Protein AF-A0A2K3MYM7-F1 (afdb_monomer)

Sequence (211 aa):
MVYRWWKELGLAKELDFARDEPIKWYMWPMACLPDPEFSEERVEITKPLSLIYIIDDLFDFYGNIDELTLFTDAVKRWDLEAIEQLPKCMKVCYKALYDTTNEFALRTYIKHGWNPLTSLIKSWVRLLDAFLQEAKWFGSGHVPKSEEYLKNAIVSTGVHVILMHAFFVMGEGITNKTVSLMDDVPTIVSICATILRLCDDLEGHKVPKYP

Organism: Trifolium pratense (NCBI:txid57577)

Structure (mmCIF, N/CA/C/O backbone):
data_AF-A0A2K3MYM7-F1
#
_entry.id   AF-A0A2K3MYM7-F1
#
loop_
_atom_site.group_PDB
_atom_site.id
_atom_site.type_symbol
_atom_site.label_atom_id
_atom_site.label_alt_id
_atom_site.label_comp_id
_atom_site.label_asym_id
_atom_site.label_entity_id
_atom_site.label_seq_id
_atom_site.pdbx_PDB_ins_code
_atom_site.Cartn_x
_atom_site.Cartn_y
_atom_site.Cartn_z
_atom_site.occupancy
_atom_site.B_iso_or_equiv
_atom_site.auth_seq_id
_atom_site.auth_comp_id
_atom_site.auth_asym_id
_atom_site.auth_atom_id
_atom_site.pdbx_PDB_model_num
ATOM 1 N N . MET A 1 1 ? -8.111 -6.101 -18.106 1.00 82.94 1 MET A N 1
ATOM 2 C CA . MET A 1 1 ? -7.131 -6.830 -17.269 1.00 82.94 1 MET A CA 1
ATOM 3 C C . MET A 1 1 ? -7.410 -6.600 -15.788 1.00 82.94 1 MET A C 1
ATOM 5 O O . MET A 1 1 ? -7.752 -7.571 -15.132 1.00 82.94 1 MET A O 1
ATOM 9 N N . VAL A 1 2 ? -7.429 -5.349 -15.301 1.00 88.62 2 VAL A N 1
ATOM 10 C CA . VAL A 1 2 ? -7.766 -5.005 -13.896 1.00 88.62 2 VAL A CA 1
ATOM 11 C C . VAL A 1 2 ? -9.079 -5.624 -13.410 1.00 88.62 2 VAL A C 1
ATOM 13 O O . VAL A 1 2 ? -9.080 -6.333 -12.417 1.00 88.62 2 VAL A O 1
ATOM 16 N N . TYR A 1 3 ? -10.188 -5.428 -14.130 1.00 89.94 3 TYR A N 1
ATOM 17 C CA . TYR A 1 3 ? -11.488 -5.965 -13.699 1.00 89.94 3 TYR A CA 1
ATOM 18 C C . TYR A 1 3 ? -11.503 -7.498 -13.569 1.00 89.94 3 TYR A C 1
ATOM 20 O O . TYR A 1 3 ? -12.136 -8.036 -12.668 1.00 89.94 3 TYR A O 1
ATOM 28 N N . ARG A 1 4 ? -10.789 -8.207 -14.456 1.00 92.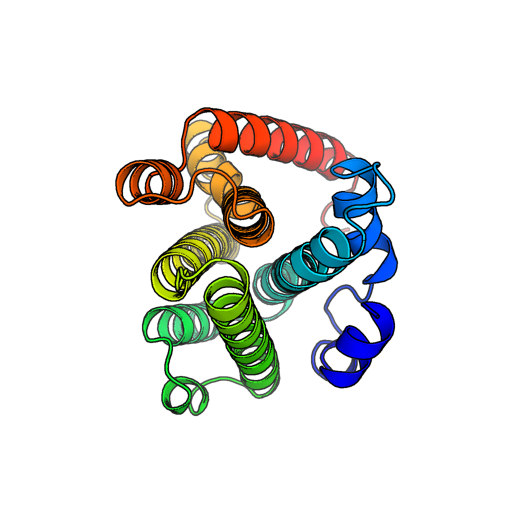00 4 ARG A N 1
ATOM 29 C CA . ARG A 1 4 ? -10.691 -9.672 -14.406 1.00 92.00 4 ARG A CA 1
ATOM 30 C C . ARG A 1 4 ? -9.907 -10.114 -13.170 1.00 92.00 4 ARG A C 1
ATOM 32 O O . ARG A 1 4 ? -10.445 -10.887 -12.390 1.00 92.00 4 ARG A O 1
ATOM 39 N N . TRP A 1 5 ? -8.709 -9.556 -12.974 1.00 94.31 5 TRP A N 1
ATOM 40 C CA . TRP A 1 5 ? -7.887 -9.786 -11.779 1.00 94.31 5 TRP A CA 1
ATOM 41 C C . TRP A 1 5 ? -8.685 -9.523 -10.496 1.00 94.31 5 TRP A C 1
ATOM 43 O O . TRP A 1 5 ? -8.747 -10.364 -9.608 1.00 94.31 5 TRP A O 1
ATOM 53 N N . TRP A 1 6 ? -9.393 -8.396 -10.445 1.00 93.50 6 TRP A N 1
ATOM 54 C CA . TRP A 1 6 ? -10.200 -8.022 -9.292 1.00 93.50 6 TRP A CA 1
ATOM 55 C C . TRP A 1 6 ? -11.311 -9.037 -8.980 1.00 93.50 6 TRP A C 1
ATOM 57 O O . TRP A 1 6 ? -11.520 -9.409 -7.826 1.00 93.50 6 TRP A O 1
ATOM 67 N N . LYS A 1 7 ? -12.015 -9.535 -10.005 1.00 91.94 7 LYS A N 1
ATOM 68 C CA . LYS A 1 7 ? -13.044 -10.567 -9.814 1.00 91.94 7 LYS A CA 1
ATOM 69 C C . LYS A 1 7 ? -12.459 -11.924 -9.417 1.00 91.94 7 LYS A C 1
ATOM 71 O O . LYS A 1 7 ? -13.111 -12.634 -8.656 1.00 91.94 7 LYS A O 1
ATOM 76 N N . GLU A 1 8 ? -11.258 -12.264 -9.880 1.00 92.38 8 GLU A N 1
ATOM 77 C CA . GLU A 1 8 ? -10.547 -13.492 -9.494 1.00 92.38 8 GLU A CA 1
ATOM 78 C C . GLU A 1 8 ? -10.120 -13.484 -8.019 1.00 92.38 8 GLU A C 1
ATOM 80 O O . GLU A 1 8 ? -10.172 -14.531 -7.377 1.00 92.38 8 GLU A O 1
ATOM 85 N N . LEU A 1 9 ? -9.791 -12.317 -7.450 1.00 89.56 9 LEU A N 1
ATOM 86 C CA . LEU A 1 9 ? -9.491 -12.193 -6.017 1.00 89.56 9 LEU A CA 1
ATOM 87 C C . LEU A 1 9 ? -10.690 -12.514 -5.112 1.00 89.56 9 LEU A C 1
ATOM 89 O O . LEU A 1 9 ? -10.505 -12.880 -3.955 1.00 89.56 9 LEU A O 1
ATOM 93 N N . GLY A 1 10 ? -11.921 -12.339 -5.602 1.00 87.19 10 GLY A N 1
ATOM 94 C CA . GLY A 1 10 ? -13.138 -12.624 -4.835 1.00 87.19 10 GLY A CA 1
ATOM 95 C C . GLY A 1 10 ? -13.385 -11.706 -3.628 1.00 87.19 10 GLY A C 1
ATOM 96 O O . GLY A 1 10 ? -14.351 -11.936 -2.901 1.00 87.19 10 GLY A O 1
ATOM 97 N N . LEU A 1 11 ? -12.575 -10.655 -3.437 1.00 87.81 11 LEU A N 1
ATOM 98 C CA . LEU A 1 11 ? -12.618 -9.770 -2.263 1.00 87.81 11 LEU A CA 1
ATOM 99 C C . LEU A 1 11 ? -13.985 -9.119 -2.055 1.00 87.81 11 LEU A C 1
ATOM 101 O O . LEU A 1 11 ? -14.491 -9.132 -0.943 1.00 87.81 11 LEU A O 1
ATOM 105 N N . ALA A 1 12 ? -14.628 -8.652 -3.127 1.00 85.00 12 ALA A N 1
ATOM 106 C CA . ALA A 1 12 ? -15.932 -7.989 -3.053 1.00 85.00 12 ALA A CA 1
ATOM 107 C C . ALA A 1 12 ? -17.050 -8.851 -2.428 1.00 85.00 12 ALA A C 1
ATOM 109 O O . ALA A 1 12 ? -18.063 -8.319 -1.994 1.00 85.00 12 ALA A O 1
ATOM 110 N N . LYS A 1 13 ? -16.905 -10.185 -2.408 1.00 84.00 13 LYS A N 1
ATOM 111 C CA . LYS A 1 13 ? -17.877 -11.081 -1.756 1.00 84.00 13 LYS A CA 1
ATOM 112 C C . LYS A 1 13 ? -17.579 -11.312 -0.277 1.00 84.00 13 LYS A C 1
ATOM 114 O O . LYS A 1 13 ? -18.495 -11.606 0.477 1.00 84.00 13 LYS A O 1
ATOM 119 N N . GLU A 1 14 ? -16.307 -11.266 0.103 1.00 86.94 14 GLU A N 1
ATOM 120 C CA . GLU A 1 14 ? -15.844 -11.540 1.470 1.00 86.94 14 GLU A CA 1
ATOM 121 C C . GLU A 1 14 ? -15.722 -10.254 2.307 1.00 86.94 14 GLU A C 1
ATOM 123 O O . GLU A 1 14 ? -15.646 -10.325 3.531 1.00 86.94 14 GLU A O 1
ATOM 128 N N . LEU A 1 15 ? -15.703 -9.094 1.643 1.00 86.69 15 LEU A N 1
ATOM 129 C CA . LEU A 1 15 ? -15.583 -7.750 2.209 1.00 86.69 15 LEU A CA 1
ATOM 130 C C . LEU A 1 15 ? -16.734 -6.881 1.683 1.00 86.69 15 LEU A C 1
ATOM 132 O O . LEU A 1 15 ? -16.519 -5.917 0.954 1.00 86.69 15 LEU A O 1
ATOM 136 N N . ASP A 1 16 ? -17.969 -7.261 2.006 1.00 86.56 16 ASP A N 1
ATOM 137 C CA . ASP A 1 16 ? -19.190 -6.583 1.543 1.00 86.56 16 ASP A CA 1
ATOM 138 C C . ASP A 1 16 ? -19.373 -5.164 2.115 1.00 86.56 16 ASP A C 1
ATOM 140 O O . ASP A 1 16 ? -20.117 -4.362 1.552 1.00 86.56 16 ASP A O 1
ATOM 144 N N . PHE A 1 17 ? -18.666 -4.845 3.199 1.00 86.75 17 PHE A N 1
ATOM 145 C CA . PHE A 1 17 ? -18.576 -3.505 3.778 1.00 86.75 17 PHE A CA 1
ATOM 146 C C . PHE A 1 17 ? -17.602 -2.578 3.030 1.00 86.75 17 PHE A C 1
ATOM 148 O O . PHE A 1 17 ? -17.694 -1.361 3.181 1.00 86.75 17 PHE A O 1
ATOM 155 N N . ALA A 1 18 ? -16.656 -3.129 2.263 1.00 89.81 18 ALA A N 1
ATOM 156 C CA . ALA A 1 18 ? -15.617 -2.356 1.594 1.00 89.81 18 ALA A CA 1
ATOM 157 C C . ALA A 1 18 ? -16.075 -1.863 0.213 1.00 89.81 18 ALA A C 1
ATOM 159 O O . ALA A 1 18 ? -16.941 -2.448 -0.443 1.00 89.81 18 ALA A O 1
ATOM 160 N N . ARG A 1 19 ? -15.459 -0.781 -0.262 1.00 91.88 19 ARG A N 1
ATOM 161 C CA . ARG A 1 19 ? -15.686 -0.223 -1.598 1.00 91.88 19 ARG A CA 1
ATOM 162 C C . ARG A 1 19 ? -15.313 -1.261 -2.671 1.00 91.88 19 ARG A C 1
ATOM 164 O O . ARG A 1 19 ? -14.234 -1.841 -2.631 1.00 91.88 19 ARG A O 1
ATOM 171 N N . ASP A 1 20 ? -16.170 -1.450 -3.681 1.00 91.94 20 ASP A N 1
ATOM 172 C CA . ASP A 1 20 ? -15.915 -2.276 -4.883 1.00 91.94 20 ASP A CA 1
ATOM 173 C C . ASP A 1 20 ? -15.867 -1.374 -6.131 1.00 91.94 20 ASP A C 1
ATOM 175 O O . ASP A 1 20 ? -16.768 -1.386 -6.974 1.00 91.94 20 ASP A O 1
ATOM 179 N N . GLU A 1 21 ? -14.828 -0.534 -6.237 1.00 92.44 21 GLU A N 1
ATOM 180 C CA . GLU A 1 21 ? -14.702 0.469 -7.307 1.00 92.44 21 GLU A CA 1
ATOM 181 C C . GLU A 1 21 ? -13.419 0.316 -8.170 1.00 92.44 21 GLU A C 1
ATOM 183 O O . GLU A 1 21 ? -12.753 1.312 -8.468 1.00 92.44 21 GLU A O 1
ATOM 188 N N . PRO A 1 22 ? -13.063 -0.886 -8.677 1.00 89.38 22 PRO A N 1
ATOM 189 C CA . PRO A 1 22 ? -11.799 -1.126 -9.394 1.00 89.38 22 PRO A CA 1
ATOM 190 C C . PRO A 1 22 ? -11.606 -0.270 -10.653 1.00 89.38 22 PRO A C 1
ATOM 192 O O . PRO A 1 22 ? -10.479 0.029 -11.044 1.00 89.38 22 PRO A O 1
ATOM 195 N N . ILE A 1 23 ? -12.700 0.148 -11.298 1.00 89.19 23 ILE A N 1
ATOM 196 C CA . ILE A 1 23 ? -12.650 1.049 -12.459 1.00 89.19 23 ILE A CA 1
ATOM 197 C C . ILE A 1 23 ? -12.287 2.472 -12.023 1.00 89.19 23 ILE A C 1
ATOM 199 O O . ILE A 1 23 ? -11.502 3.132 -12.697 1.00 89.19 23 ILE A O 1
ATOM 203 N N . LYS A 1 24 ? -12.822 2.937 -10.888 1.00 91.94 24 LYS A N 1
ATOM 204 C CA . LYS A 1 24 ? -12.513 4.261 -10.340 1.00 91.94 24 LYS A CA 1
ATOM 205 C C . LYS A 1 24 ? -11.059 4.331 -9.903 1.00 91.94 24 LYS A C 1
ATOM 207 O O . LYS A 1 24 ? -10.379 5.298 -10.218 1.00 91.94 24 LYS A O 1
ATOM 212 N N . TRP A 1 25 ? -10.559 3.278 -9.261 1.00 93.94 25 TRP A N 1
ATOM 213 C CA . TRP A 1 25 ? -9.158 3.202 -8.857 1.00 93.94 25 TRP A CA 1
ATOM 214 C C . TRP A 1 25 ? -8.214 3.186 -10.067 1.00 93.94 25 TRP A C 1
ATOM 216 O O . TRP A 1 25 ? -7.186 3.854 -10.041 1.00 93.94 25 TRP A O 1
ATOM 226 N N . TYR A 1 26 ? -8.599 2.544 -11.178 1.00 93.81 26 TYR A N 1
ATOM 227 C CA . TYR A 1 26 ? -7.838 2.597 -12.437 1.00 93.81 26 TYR A CA 1
ATOM 228 C C . TYR A 1 26 ? -7.707 4.015 -13.027 1.00 93.81 26 TYR A C 1
ATOM 230 O O . TYR A 1 26 ? -6.762 4.284 -13.773 1.00 93.81 26 TYR A O 1
ATOM 238 N N . MET A 1 27 ? -8.613 4.947 -12.700 1.00 93.88 27 MET A N 1
ATOM 239 C CA . MET A 1 27 ? -8.525 6.323 -13.204 1.00 93.88 27 MET A CA 1
ATOM 240 C C . MET A 1 27 ? -7.281 7.059 -12.691 1.00 93.88 27 MET A C 1
ATOM 242 O O . MET A 1 27 ? -6.753 7.911 -13.403 1.00 93.88 27 MET A O 1
ATOM 246 N N . TRP A 1 28 ? -6.771 6.707 -11.506 1.00 93.19 28 TRP A N 1
ATOM 247 C CA . TRP A 1 28 ? -5.578 7.334 -10.936 1.00 93.19 28 TRP A CA 1
ATOM 248 C C . TRP A 1 28 ? -4.319 7.051 -11.771 1.00 93.19 28 TRP A C 1
ATOM 250 O O . TRP A 1 28 ? -3.730 8.008 -12.277 1.00 93.19 28 TRP A O 1
ATOM 260 N N . PRO A 1 29 ? -3.924 5.785 -12.036 1.00 94.81 29 PRO A N 1
ATOM 261 C CA . PRO A 1 29 ? -2.793 5.519 -12.925 1.00 94.81 29 PRO A CA 1
ATOM 262 C C . PRO A 1 29 ? -3.004 6.037 -14.349 1.00 94.81 29 PRO A C 1
ATOM 264 O O . PRO A 1 29 ? -2.038 6.442 -14.987 1.00 94.81 29 PRO A O 1
ATOM 267 N N . MET A 1 30 ? -4.246 6.066 -14.848 1.00 94.44 30 MET A N 1
ATOM 268 C CA . MET A 1 30 ? -4.570 6.685 -16.142 1.00 94.44 30 MET A CA 1
ATOM 269 C C . MET A 1 30 ? -4.244 8.178 -16.187 1.00 94.44 30 MET A C 1
ATOM 271 O O . MET A 1 30 ? -3.709 8.646 -17.187 1.00 94.44 30 MET A O 1
ATOM 275 N N . ALA A 1 31 ? -4.548 8.919 -15.120 1.00 93.56 31 ALA A N 1
ATOM 276 C CA . ALA A 1 31 ? -4.236 10.341 -15.034 1.00 93.56 31 ALA A CA 1
ATOM 277 C C . ALA A 1 31 ? -2.729 10.594 -14.859 1.00 93.56 31 ALA A C 1
ATOM 279 O O . ALA A 1 31 ? -2.196 11.539 -15.436 1.00 93.56 31 ALA A O 1
ATOM 280 N N . CYS A 1 32 ? -2.035 9.750 -14.087 1.00 91.88 32 CYS A N 1
ATOM 281 C CA . CYS A 1 32 ? -0.602 9.902 -13.824 1.00 91.88 32 CYS A CA 1
ATOM 282 C C . CYS A 1 32 ? 0.290 9.469 -14.998 1.00 91.88 32 CYS A C 1
ATOM 284 O O . CYS A 1 32 ? 1.358 10.043 -15.190 1.00 91.88 32 CYS A O 1
ATOM 286 N N . LEU A 1 33 ? -0.131 8.463 -15.769 1.00 94.12 33 LEU A N 1
ATOM 287 C CA . LEU A 1 33 ? 0.616 7.893 -16.893 1.00 94.12 33 LEU A CA 1
ATOM 288 C C . LEU A 1 33 ? -0.241 7.964 -18.169 1.00 94.12 33 LEU A C 1
ATOM 290 O O . LEU A 1 33 ? -0.774 6.938 -18.601 1.00 94.12 33 LEU A O 1
ATOM 294 N N . PRO A 1 34 ? -0.415 9.158 -18.769 1.00 93.19 34 PRO A N 1
ATOM 295 C CA . PRO A 1 34 ? -1.347 9.359 -19.881 1.00 93.19 34 PRO A CA 1
ATOM 296 C C . PRO A 1 34 ? -0.864 8.750 -21.203 1.00 93.19 34 PRO A C 1
ATOM 298 O O . PRO A 1 34 ? -1.678 8.525 -22.099 1.00 93.19 34 PRO A O 1
ATOM 301 N N . ASP A 1 35 ? 0.438 8.486 -21.338 1.00 94.62 35 ASP A N 1
ATOM 302 C CA . ASP A 1 35 ? 1.000 7.904 -22.555 1.00 94.62 35 ASP A CA 1
ATOM 303 C C . ASP A 1 35 ? 0.461 6.474 -22.776 1.00 94.62 35 ASP A C 1
ATOM 305 O O . ASP A 1 35 ? 0.515 5.647 -21.854 1.00 94.62 35 ASP A O 1
ATOM 309 N N . PRO A 1 36 ? -0.077 6.143 -23.967 1.00 92.50 36 PRO A N 1
ATOM 310 C CA . PRO A 1 36 ? -0.542 4.799 -24.290 1.00 92.50 36 PRO A CA 1
ATOM 311 C C . PRO A 1 36 ? 0.474 3.683 -24.019 1.00 92.50 36 PRO A C 1
ATOM 313 O O . PRO A 1 36 ? 0.042 2.583 -23.662 1.00 92.50 36 PRO A O 1
ATOM 316 N N . GLU A 1 37 ? 1.778 3.959 -24.132 1.00 94.44 37 GLU A N 1
ATOM 317 C CA . GLU A 1 37 ? 2.853 2.978 -23.938 1.00 94.44 37 GLU A CA 1
ATOM 318 C C . GLU A 1 37 ? 2.860 2.382 -22.520 1.00 94.44 37 GLU A C 1
ATOM 320 O O . GLU A 1 37 ? 3.121 1.191 -22.360 1.00 94.44 37 GLU A O 1
ATOM 325 N N . PHE A 1 38 ? 2.425 3.139 -21.505 1.00 94.94 38 PHE A N 1
ATOM 326 C CA . PHE A 1 38 ? 2.409 2.703 -20.099 1.00 94.94 38 PHE A CA 1
ATOM 327 C C . PHE A 1 38 ? 1.196 1.845 -19.704 1.00 94.94 38 PHE A C 1
ATOM 329 O O . PHE A 1 38 ? 0.746 1.845 -18.554 1.00 94.94 38 PHE A O 1
ATOM 336 N N . SER A 1 39 ? 0.584 1.144 -20.660 1.00 94.56 39 SER A N 1
ATOM 337 C CA . SER A 1 39 ? -0.644 0.380 -20.406 1.00 94.56 39 SER A CA 1
ATOM 338 C C . SER A 1 39 ? -0.466 -0.739 -19.375 1.00 94.56 39 SER A C 1
ATOM 340 O O . SER A 1 39 ? -1.365 -0.947 -18.555 1.00 94.56 39 SER A O 1
ATOM 342 N N . GLU A 1 40 ? 0.685 -1.414 -19.371 1.00 94.00 40 GLU A N 1
ATOM 343 C CA . GLU A 1 40 ? 1.001 -2.466 -18.404 1.00 94.00 40 GLU A CA 1
ATOM 344 C C . GLU A 1 40 ? 1.282 -1.878 -17.021 1.00 94.00 40 GLU A C 1
ATOM 346 O O . GLU A 1 40 ? 0.731 -2.348 -16.026 1.00 94.00 40 GLU A O 1
ATOM 351 N N . GLU A 1 41 ? 2.069 -0.806 -16.960 1.00 95.75 41 GLU A N 1
ATOM 352 C CA . GLU A 1 41 ? 2.423 -0.089 -15.737 1.00 95.75 41 GLU A CA 1
ATOM 353 C C . GLU A 1 41 ? 1.162 0.419 -15.031 1.00 95.75 41 GLU A C 1
ATOM 355 O O . GLU A 1 41 ? 1.010 0.240 -13.823 1.00 95.75 41 GLU A O 1
ATOM 360 N N . ARG A 1 42 ? 0.190 0.956 -15.782 1.00 96.69 42 ARG A N 1
ATOM 361 C CA . ARG A 1 42 ? -1.109 1.357 -15.222 1.00 96.69 42 ARG A CA 1
ATOM 362 C C . ARG A 1 42 ? -1.861 0.193 -14.590 1.00 96.69 42 ARG A C 1
ATOM 364 O O . ARG A 1 42 ? -2.447 0.358 -13.518 1.00 96.69 42 ARG A O 1
ATOM 371 N N . VAL A 1 43 ? -1.874 -0.974 -15.236 1.00 95.62 43 VAL A N 1
ATOM 372 C CA . VAL A 1 43 ? -2.514 -2.176 -14.678 1.00 95.62 43 VAL A CA 1
ATOM 373 C C . VAL A 1 43 ? -1.808 -2.592 -13.390 1.00 95.62 43 VAL A C 1
ATOM 375 O O . VAL A 1 43 ? -2.488 -2.820 -12.391 1.00 95.62 43 VAL A O 1
ATOM 378 N N . GLU A 1 44 ? -0.476 -2.629 -13.384 1.00 96.25 44 GLU A N 1
ATOM 379 C CA . GLU A 1 44 ? 0.298 -3.044 -12.213 1.00 96.25 44 GLU A CA 1
ATOM 380 C C . GLU A 1 44 ? 0.208 -2.070 -11.043 1.00 96.25 44 GLU A C 1
ATOM 382 O O . GLU A 1 44 ? 0.157 -2.530 -9.912 1.00 96.25 44 GLU A O 1
ATOM 387 N N . ILE A 1 45 ? 0.115 -0.759 -11.282 1.00 97.31 45 ILE A N 1
ATOM 388 C CA . ILE A 1 45 ? -0.082 0.240 -10.217 1.00 97.31 45 ILE A CA 1
ATOM 389 C C . ILE A 1 45 ? -1.511 0.184 -9.659 1.00 97.31 45 ILE A C 1
ATOM 391 O O . ILE A 1 45 ? -1.738 0.433 -8.475 1.00 97.31 45 ILE A O 1
ATOM 395 N N . THR A 1 46 ? -2.494 -0.185 -10.481 1.00 97.56 46 THR A N 1
ATOM 396 C CA . THR A 1 46 ? -3.890 -0.262 -10.023 1.00 97.56 46 THR A CA 1
ATOM 397 C C . THR A 1 46 ? -4.098 -1.361 -8.989 1.00 97.56 46 THR A C 1
ATOM 399 O O . THR A 1 46 ? -4.934 -1.209 -8.100 1.00 97.56 46 THR A O 1
ATOM 402 N N . LYS A 1 47 ? -3.342 -2.460 -9.069 1.00 97.44 47 LYS A N 1
ATOM 403 C CA . LYS A 1 47 ? -3.464 -3.576 -8.127 1.00 97.44 47 LYS A CA 1
ATOM 404 C C . LYS A 1 47 ? -3.167 -3.176 -6.666 1.00 97.44 47 LYS A C 1
ATOM 406 O O . LYS A 1 47 ? -4.074 -3.311 -5.844 1.00 97.44 47 LYS A O 1
ATOM 411 N N . PRO A 1 48 ? -1.977 -2.640 -6.313 1.00 97.69 48 PRO A N 1
ATOM 412 C CA . PRO A 1 48 ? -1.698 -2.178 -4.958 1.00 97.69 48 PRO A CA 1
ATOM 413 C C . PRO A 1 48 ? -2.617 -1.023 -4.559 1.00 97.69 48 PRO A C 1
ATOM 415 O O . PRO A 1 48 ? -3.066 -0.996 -3.423 1.00 97.69 48 PRO A O 1
ATOM 418 N N . LEU A 1 49 ? -2.991 -0.127 -5.480 1.00 97.44 49 LEU A N 1
ATOM 419 C CA . LEU A 1 49 ? -3.949 0.945 -5.183 1.00 97.44 49 LEU A CA 1
ATOM 420 C C . LEU A 1 49 ? -5.311 0.410 -4.737 1.00 97.44 49 LEU A C 1
ATOM 422 O O . LEU A 1 49 ? -5.868 0.886 -3.754 1.00 97.44 49 LEU A O 1
ATOM 426 N N . SER A 1 50 ? -5.816 -0.613 -5.423 1.00 96.69 50 SER A N 1
ATOM 427 C CA . SER A 1 50 ? -7.062 -1.284 -5.046 1.00 96.69 50 SER A CA 1
ATOM 428 C C . SER A 1 50 ? -6.956 -1.888 -3.644 1.00 96.69 50 SER A C 1
ATOM 430 O O . SER A 1 50 ? -7.869 -1.756 -2.840 1.00 96.69 50 SER A O 1
ATOM 432 N N . LEU A 1 51 ? -5.818 -2.513 -3.325 1.00 97.62 51 LEU A N 1
ATOM 433 C CA . LEU A 1 51 ? -5.579 -3.099 -2.005 1.00 97.62 51 LEU A CA 1
ATOM 434 C C . LEU A 1 51 ? -5.464 -2.042 -0.899 1.00 97.62 51 LEU A C 1
ATOM 436 O O . LEU A 1 51 ? -5.948 -2.298 0.197 1.00 97.62 51 LEU A O 1
ATOM 440 N N . ILE A 1 52 ? -4.892 -0.863 -1.174 1.00 97.81 52 ILE A N 1
ATOM 441 C CA . ILE A 1 52 ? -4.866 0.254 -0.213 1.00 97.81 52 ILE A CA 1
ATOM 442 C C . ILE A 1 52 ? -6.291 0.625 0.194 1.00 97.81 52 ILE A C 1
ATOM 444 O O . ILE A 1 52 ? -6.572 0.640 1.385 1.00 97.81 52 ILE A O 1
ATOM 448 N N . TYR A 1 53 ? -7.197 0.844 -0.767 1.00 95.56 53 TYR A N 1
ATOM 449 C CA . TYR A 1 53 ? -8.593 1.196 -0.468 1.00 95.56 53 TYR A CA 1
ATOM 450 C C . TYR A 1 53 ? -9.323 0.124 0.347 1.00 95.56 53 TYR A C 1
ATOM 452 O O . TYR A 1 53 ? -10.089 0.439 1.250 1.00 95.56 53 TYR A O 1
ATOM 460 N N . ILE A 1 54 ? -9.075 -1.148 0.048 1.00 95.31 54 ILE A N 1
ATOM 461 C CA . ILE A 1 54 ? -9.710 -2.257 0.765 1.00 95.31 54 ILE A CA 1
ATOM 462 C C . ILE A 1 54 ? -9.184 -2.400 2.187 1.00 95.31 54 ILE A C 1
ATOM 464 O O . ILE A 1 54 ? -9.947 -2.698 3.103 1.00 95.31 54 ILE A O 1
ATOM 468 N N . ILE A 1 55 ? -7.877 -2.229 2.372 1.00 96.62 55 ILE A N 1
ATOM 469 C CA . ILE A 1 55 ? -7.264 -2.295 3.696 1.00 96.62 55 ILE A CA 1
ATOM 470 C C . ILE A 1 55 ? -7.688 -1.075 4.521 1.00 96.62 55 ILE A C 1
ATOM 472 O O . ILE A 1 55 ? -8.000 -1.242 5.690 1.00 96.62 55 ILE A O 1
ATOM 476 N N . ASP A 1 56 ? -7.784 0.109 3.917 1.00 95.75 56 ASP A N 1
ATOM 477 C CA . ASP A 1 56 ? -8.355 1.311 4.539 1.00 95.75 56 ASP A CA 1
ATOM 478 C C . ASP A 1 56 ? -9.779 1.032 5.063 1.00 95.75 56 ASP A C 1
ATOM 480 O O . ASP A 1 56 ? -10.034 1.157 6.257 1.00 95.75 56 ASP A O 1
ATOM 484 N N . ASP A 1 57 ? -10.668 0.482 4.224 1.00 94.19 57 ASP A N 1
ATOM 485 C CA . ASP A 1 57 ? -12.034 0.112 4.640 1.00 94.19 57 ASP A CA 1
ATOM 486 C C . ASP A 1 57 ? -12.067 -0.959 5.743 1.00 94.19 57 ASP A C 1
ATOM 488 O O . ASP A 1 57 ? -12.931 -0.938 6.622 1.00 94.19 57 ASP A O 1
ATOM 492 N N . LEU A 1 58 ? -11.133 -1.916 5.713 1.00 94.06 58 LEU A N 1
ATOM 493 C CA . LEU A 1 58 ? -11.000 -2.942 6.751 1.00 94.06 58 LEU A CA 1
ATOM 494 C C . LEU A 1 58 ? -10.665 -2.323 8.116 1.00 94.06 58 LEU A C 1
ATOM 496 O O . LEU A 1 58 ? -11.193 -2.786 9.132 1.00 94.06 58 LEU A O 1
ATOM 500 N N . PHE A 1 59 ? -9.804 -1.303 8.135 1.00 94.56 59 PHE A N 1
ATOM 501 C CA . PHE A 1 59 ? -9.401 -0.587 9.345 1.00 94.56 59 PHE A CA 1
ATOM 502 C C . PHE A 1 59 ? -10.465 0.411 9.822 1.00 94.56 59 PHE A C 1
ATOM 504 O O . PHE A 1 59 ? -10.624 0.568 11.032 1.00 94.56 59 PHE A O 1
ATOM 511 N N . ASP A 1 60 ? -11.219 1.021 8.905 1.00 88.81 60 ASP A N 1
ATOM 512 C CA . ASP A 1 60 ? -12.241 2.024 9.226 1.00 88.81 60 ASP A CA 1
ATOM 513 C C . ASP A 1 60 ? -13.581 1.424 9.686 1.00 88.81 60 ASP A C 1
ATOM 515 O O . ASP A 1 60 ? -14.239 1.989 10.564 1.00 88.81 60 ASP A O 1
ATOM 519 N N . PHE A 1 61 ? -14.015 0.300 9.100 1.00 84.31 61 PHE A N 1
ATOM 520 C CA . PHE A 1 61 ? -15.394 -0.185 9.271 1.00 84.31 61 PHE A CA 1
ATOM 521 C C . PHE A 1 61 ? -15.538 -1.533 9.972 1.00 84.31 61 PHE A C 1
ATOM 523 O O . PHE A 1 61 ? -16.615 -1.814 10.501 1.00 84.31 61 PHE A O 1
ATOM 530 N N . TYR A 1 62 ? -14.510 -2.384 9.957 1.00 78.12 62 TYR A N 1
ATOM 531 C CA . TYR A 1 62 ? -14.674 -3.783 10.357 1.00 78.12 62 TYR A CA 1
ATOM 532 C C . TYR A 1 62 ? -13.876 -4.175 11.600 1.00 78.12 62 TYR A C 1
ATOM 534 O O . TYR A 1 62 ? -14.455 -4.658 12.572 1.00 78.12 62 TYR A O 1
ATOM 542 N N . GLY A 1 63 ? -12.550 -4.043 11.563 1.00 72.25 63 GLY A N 1
ATOM 543 C CA . GLY A 1 63 ? -11.702 -4.682 12.567 1.00 72.25 63 GLY A CA 1
ATOM 544 C C . GLY A 1 63 ? -11.765 -3.998 13.930 1.00 72.25 63 GLY A C 1
ATOM 545 O O . GLY A 1 63 ? -11.632 -2.780 14.036 1.00 72.25 63 GLY A O 1
ATOM 546 N N . ASN A 1 64 ? -11.881 -4.787 15.001 1.00 87.00 64 ASN A N 1
ATOM 547 C CA . ASN A 1 64 ? -11.527 -4.271 16.323 1.00 87.00 64 ASN A CA 1
ATOM 548 C C . ASN A 1 64 ? -9.995 -4.136 16.448 1.00 87.00 64 ASN A C 1
ATOM 550 O O . ASN A 1 64 ? -9.240 -4.749 15.693 1.00 87.00 64 ASN A O 1
ATOM 554 N N . ILE A 1 65 ? -9.515 -3.341 17.409 1.00 92.75 65 ILE A N 1
ATOM 555 C CA . ILE A 1 65 ? -8.081 -3.025 17.540 1.00 92.75 65 ILE A CA 1
ATOM 556 C C . ILE A 1 65 ? -7.201 -4.273 17.690 1.00 92.75 65 ILE A C 1
ATOM 558 O O . ILE A 1 65 ? -6.088 -4.284 17.160 1.00 92.75 65 ILE A O 1
ATOM 562 N N . ASP A 1 66 ? -7.678 -5.323 18.362 1.00 92.38 66 ASP A N 1
ATOM 563 C CA . ASP A 1 66 ? -6.910 -6.558 18.538 1.00 92.38 66 ASP A CA 1
ATOM 564 C C . ASP A 1 66 ? -6.770 -7.303 17.202 1.00 92.38 66 ASP A C 1
ATOM 566 O O . ASP A 1 66 ? -5.666 -7.694 16.820 1.00 92.38 66 ASP A O 1
ATOM 570 N N . GLU A 1 67 ? -7.856 -7.422 16.434 1.00 93.12 67 GLU A N 1
ATOM 571 C CA . GLU A 1 67 ? -7.841 -8.024 15.093 1.00 93.12 67 GLU A CA 1
ATOM 572 C C . GLU A 1 67 ? -6.975 -7.227 14.107 1.00 93.12 67 GLU A C 1
ATOM 574 O O . GLU A 1 67 ? -6.175 -7.811 13.374 1.00 93.12 67 GLU A O 1
ATOM 579 N N . LEU A 1 68 ? -7.073 -5.892 14.119 1.00 95.06 68 LEU A N 1
ATOM 580 C CA . LEU A 1 68 ? -6.243 -5.016 13.283 1.00 95.06 68 LEU A CA 1
ATOM 581 C C . LEU A 1 68 ? -4.759 -5.105 13.659 1.00 95.06 68 LEU A C 1
ATOM 583 O O . LEU A 1 68 ? -3.885 -5.051 12.787 1.00 95.06 68 LEU A O 1
ATOM 587 N N . THR A 1 69 ? -4.460 -5.289 14.946 1.00 95.19 69 THR A N 1
ATOM 588 C CA . THR A 1 69 ? -3.091 -5.518 15.422 1.00 95.19 69 THR A CA 1
ATOM 589 C C . THR A 1 69 ? -2.565 -6.860 14.916 1.00 95.19 69 THR A C 1
ATOM 591 O O . THR A 1 69 ? -1.474 -6.902 14.350 1.00 95.19 69 THR A O 1
ATOM 594 N N . LEU A 1 70 ? -3.354 -7.936 15.019 1.00 94.38 70 LEU A N 1
ATOM 595 C CA . LEU A 1 70 ? -2.983 -9.249 14.477 1.00 94.38 70 LEU A CA 1
ATOM 596 C C . LEU A 1 70 ? -2.754 -9.200 12.961 1.00 94.38 70 LEU A C 1
ATOM 598 O O . LEU A 1 70 ? -1.778 -9.771 12.471 1.00 94.38 70 LEU A O 1
ATOM 602 N N . PHE A 1 71 ? -3.609 -8.492 12.217 1.00 95.75 71 PHE A N 1
ATOM 603 C CA . PHE A 1 71 ? -3.449 -8.309 10.773 1.00 95.75 71 PHE A CA 1
ATOM 604 C C . PHE A 1 71 ? -2.151 -7.566 10.437 1.00 95.75 71 PHE A C 1
ATOM 606 O O . PHE A 1 71 ? -1.369 -8.012 9.594 1.00 95.75 71 PHE A O 1
ATOM 613 N N . THR A 1 72 ? -1.876 -6.473 11.150 1.00 96.25 72 THR A N 1
ATOM 614 C CA . THR A 1 72 ? -0.638 -5.695 10.998 1.00 96.25 72 THR A CA 1
ATOM 615 C C . THR A 1 72 ? 0.597 -6.547 11.301 1.00 96.25 72 THR A C 1
ATOM 617 O O . THR A 1 72 ? 1.576 -6.522 10.552 1.00 96.25 72 THR A O 1
ATOM 620 N N . ASP A 1 73 ? 0.548 -7.362 12.353 1.00 95.19 73 ASP A N 1
ATOM 621 C CA . ASP A 1 73 ? 1.642 -8.255 12.732 1.00 95.19 73 ASP A CA 1
ATOM 622 C C . ASP A 1 73 ? 1.849 -9.403 11.735 1.00 95.19 73 ASP A C 1
ATOM 624 O O . ASP A 1 73 ? 2.986 -9.832 11.515 1.00 95.19 73 ASP A O 1
ATOM 628 N N . ALA A 1 74 ? 0.784 -9.899 11.101 1.00 95.44 74 ALA A N 1
ATOM 629 C CA . ALA A 1 74 ? 0.891 -10.877 10.022 1.00 95.44 74 ALA A CA 1
ATOM 630 C C . ALA A 1 74 ? 1.599 -10.280 8.793 1.00 95.44 74 ALA A C 1
ATOM 632 O O . ALA A 1 74 ? 2.440 -10.939 8.176 1.00 95.44 74 ALA A O 1
ATOM 633 N N . VAL A 1 75 ? 1.323 -9.012 8.460 1.00 96.31 75 VAL A N 1
ATOM 634 C CA . VAL A 1 75 ? 2.015 -8.290 7.374 1.00 96.31 75 VAL A CA 1
ATOM 635 C C . VAL A 1 75 ? 3.477 -8.025 7.725 1.00 96.31 75 VAL A C 1
ATOM 637 O O . VAL A 1 75 ? 4.343 -8.204 6.874 1.00 96.31 75 VAL A O 1
ATOM 640 N N . LYS A 1 76 ? 3.787 -7.699 8.983 1.00 95.88 76 LYS A N 1
ATOM 641 C CA . LYS A 1 76 ? 5.178 -7.553 9.451 1.00 95.88 76 LYS A CA 1
ATOM 642 C C . LYS A 1 76 ? 5.985 -8.841 9.328 1.00 95.88 76 LYS A C 1
ATOM 644 O O . LYS A 1 76 ? 7.153 -8.790 8.952 1.00 95.88 76 LYS A O 1
ATOM 649 N N . ARG A 1 77 ? 5.376 -9.984 9.654 1.00 94.88 77 ARG A N 1
ATOM 650 C CA . ARG A 1 77 ? 6.011 -11.304 9.513 1.00 94.88 77 ARG A CA 1
ATOM 651 C C . ARG A 1 77 ? 6.149 -11.732 8.057 1.00 94.88 77 ARG A C 1
ATOM 653 O O . ARG A 1 77 ? 7.125 -12.393 7.725 1.00 94.88 77 ARG A O 1
ATOM 660 N N . TRP A 1 78 ? 5.193 -11.331 7.218 1.00 95.69 78 TRP A N 1
ATOM 661 C CA . TRP A 1 78 ? 5.127 -11.683 5.800 1.00 95.69 78 TRP A CA 1
ATOM 662 C C . TRP A 1 78 ? 5.191 -13.202 5.551 1.00 95.69 78 TRP A C 1
ATOM 664 O O . TRP A 1 78 ? 5.903 -13.687 4.672 1.00 95.69 78 TRP A O 1
ATOM 674 N N . ASP A 1 79 ? 4.440 -13.948 6.360 1.00 88.12 79 ASP A N 1
ATOM 675 C CA . ASP A 1 79 ? 4.370 -15.406 6.348 1.00 88.12 79 ASP A CA 1
ATOM 676 C C . ASP A 1 79 ? 2.910 -15.867 6.239 1.00 88.12 79 ASP A C 1
ATOM 678 O O . ASP A 1 79 ? 2.039 -15.383 6.966 1.00 88.12 79 ASP A O 1
ATOM 682 N N . LEU A 1 80 ? 2.646 -16.829 5.352 1.00 85.88 80 LEU A N 1
ATOM 683 C CA . LEU A 1 80 ? 1.323 -17.425 5.184 1.00 85.88 80 LEU A CA 1
ATOM 684 C C . LEU A 1 80 ? 0.869 -18.182 6.435 1.00 85.88 80 LEU A C 1
ATOM 686 O O . LEU A 1 80 ? -0.329 -18.257 6.671 1.00 85.88 80 LEU A O 1
ATOM 690 N N . GLU A 1 81 ? 1.774 -18.687 7.276 1.00 87.62 81 GLU A N 1
ATOM 691 C CA . GLU A 1 81 ? 1.379 -19.322 8.542 1.00 87.62 81 GLU A CA 1
ATOM 692 C C . GLU A 1 81 ? 0.743 -18.320 9.522 1.00 87.62 81 GLU A C 1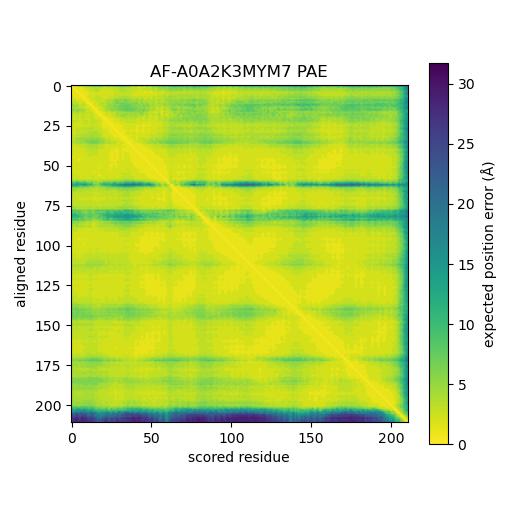
ATOM 694 O O . GLU A 1 81 ? -0.116 -18.682 10.332 1.00 87.62 81 GLU A O 1
ATOM 699 N N . ALA A 1 82 ? 1.090 -17.031 9.413 1.00 79.38 82 ALA A N 1
ATOM 700 C CA . ALA A 1 82 ? 0.541 -15.982 10.268 1.00 79.38 82 ALA A CA 1
ATOM 701 C C . ALA A 1 82 ? -0.954 -15.717 10.011 1.00 79.38 82 ALA A C 1
ATOM 703 O O . ALA A 1 82 ? -1.615 -15.103 10.850 1.00 79.38 82 ALA A O 1
ATOM 704 N N . ILE A 1 83 ? -1.513 -16.200 8.892 1.00 85.81 83 ILE A N 1
ATOM 705 C CA . ILE A 1 83 ? -2.928 -15.989 8.565 1.00 85.81 83 ILE A CA 1
ATOM 706 C C . ILE A 1 83 ? -3.854 -16.802 9.454 1.00 85.81 83 ILE A C 1
ATOM 708 O O . ILE A 1 83 ? -5.020 -16.446 9.579 1.00 85.81 83 ILE A O 1
ATOM 712 N N . GLU A 1 84 ? -3.386 -17.896 10.062 1.00 85.12 84 GLU A N 1
ATOM 713 C CA . GLU A 1 84 ? -4.297 -18.845 10.703 1.00 85.12 84 GLU A CA 1
ATOM 714 C C . GLU A 1 84 ? -5.062 -18.256 11.888 1.00 85.12 84 GLU A C 1
ATOM 716 O O . GLU A 1 84 ? -6.199 -18.654 12.152 1.00 85.12 84 GLU A O 1
ATOM 721 N N . GLN A 1 85 ? -4.472 -17.246 12.526 1.00 84.00 85 GLN A N 1
ATOM 722 C CA . GLN A 1 85 ? -5.026 -16.532 13.673 1.00 84.00 85 GLN A CA 1
ATOM 723 C C . GLN A 1 85 ? -6.001 -15.411 13.276 1.00 84.00 85 GLN A C 1
ATOM 725 O O . GLN A 1 85 ? -6.656 -14.844 14.147 1.00 84.00 85 GLN A O 1
ATOM 730 N N . LEU A 1 86 ? -6.107 -15.079 11.985 1.00 89.25 86 LEU A N 1
ATOM 731 C CA . LEU A 1 86 ? -6.933 -13.971 11.509 1.00 89.25 86 LEU A CA 1
ATOM 732 C C . LEU A 1 86 ? -8.397 -14.389 11.281 1.00 89.25 86 LEU A C 1
ATOM 734 O O . LEU A 1 86 ? -8.668 -15.528 10.887 1.00 89.25 86 LEU A O 1
ATOM 738 N N . PRO A 1 87 ? -9.361 -13.465 11.430 1.00 89.62 87 PRO A N 1
ATOM 739 C CA . PRO A 1 87 ? -10.727 -13.658 10.948 1.00 89.62 87 PRO A CA 1
ATOM 740 C C . PRO A 1 87 ? -10.774 -13.978 9.447 1.00 89.62 87 PRO A C 1
ATOM 742 O O . PRO A 1 87 ? -9.906 -13.559 8.681 1.00 89.62 87 PRO A O 1
ATOM 745 N N . LYS A 1 88 ? -11.821 -14.683 8.994 1.00 89.19 88 LYS A N 1
ATOM 746 C CA . LYS A 1 88 ? -11.949 -15.154 7.599 1.00 89.19 88 LYS A CA 1
ATOM 747 C C . LYS A 1 88 ? -11.738 -14.036 6.566 1.00 89.19 88 LYS A C 1
ATOM 749 O O . LYS A 1 88 ? -10.951 -14.217 5.641 1.00 89.19 88 LYS A O 1
ATOM 754 N N . CYS A 1 89 ? -12.394 -12.890 6.739 1.00 88.69 89 CYS A N 1
ATOM 755 C CA . CYS A 1 89 ? -12.279 -11.746 5.831 1.00 88.69 89 CYS A CA 1
ATOM 756 C C . CYS A 1 89 ? -10.834 -11.210 5.754 1.00 88.69 89 CYS A C 1
ATOM 758 O O . CYS A 1 89 ? -10.307 -10.977 4.665 1.00 88.69 89 CYS A O 1
ATOM 760 N N . MET A 1 90 ? -10.151 -11.117 6.899 1.00 92.50 90 MET A N 1
ATOM 761 C CA . MET A 1 90 ? -8.758 -10.686 7.005 1.00 92.50 90 MET A CA 1
ATOM 762 C C . MET A 1 90 ? -7.793 -11.697 6.381 1.00 92.50 90 MET A C 1
ATOM 764 O O . MET A 1 90 ? -6.831 -11.282 5.741 1.00 92.50 90 MET A O 1
ATOM 768 N N . LYS A 1 91 ? -8.066 -13.009 6.474 1.00 93.19 91 LYS A N 1
ATOM 769 C CA . LYS A 1 91 ? -7.277 -14.037 5.765 1.00 93.19 91 LYS A CA 1
ATOM 770 C C . LYS A 1 91 ? -7.316 -13.822 4.253 1.00 93.19 91 LYS A C 1
ATOM 772 O O . LYS A 1 91 ? -6.277 -13.875 3.599 1.00 93.19 91 LYS A O 1
ATOM 777 N N . VAL A 1 92 ? -8.503 -13.566 3.695 1.00 92.88 92 VAL A N 1
ATOM 778 C CA . VAL A 1 92 ? -8.672 -13.342 2.249 1.00 92.88 92 VAL A CA 1
ATOM 779 C C . VAL A 1 92 ? -7.981 -12.046 1.820 1.00 92.88 92 VAL A C 1
ATOM 781 O O . VAL A 1 92 ? -7.246 -12.051 0.833 1.00 92.88 92 VAL A O 1
ATOM 784 N N . CYS A 1 93 ? -8.146 -10.965 2.589 1.00 94.69 93 CYS A N 1
ATOM 785 C CA . CYS A 1 93 ? -7.473 -9.689 2.337 1.00 94.69 93 CYS A CA 1
ATOM 786 C C . CYS A 1 93 ? -5.941 -9.829 2.382 1.00 94.69 93 CYS A C 1
ATOM 78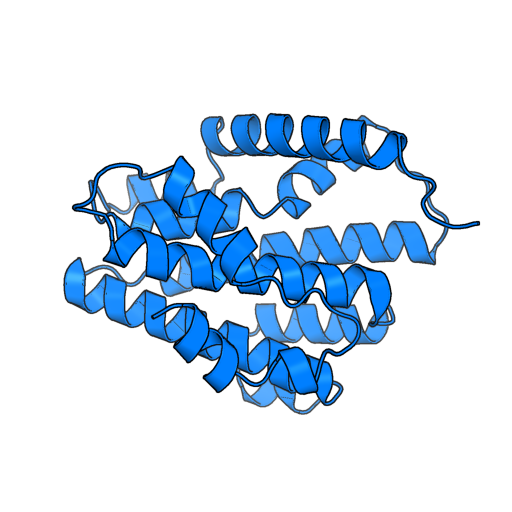8 O O . CYS A 1 93 ? -5.249 -9.435 1.443 1.00 94.69 93 CYS A O 1
ATOM 790 N N . TYR A 1 94 ? -5.412 -10.477 3.425 1.00 95.56 94 TYR A N 1
ATOM 791 C CA . TYR A 1 94 ? -3.982 -10.737 3.565 1.00 95.56 94 TYR A CA 1
ATOM 792 C C . TYR A 1 94 ? -3.442 -11.553 2.394 1.00 95.56 94 TYR A C 1
ATOM 794 O O . TYR A 1 94 ? -2.425 -11.195 1.807 1.00 95.56 94 TYR A O 1
ATOM 802 N N . LYS A 1 95 ? -4.129 -12.639 2.025 1.00 95.25 95 LYS A N 1
ATOM 803 C CA . LYS A 1 95 ? -3.707 -13.491 0.913 1.00 95.25 95 LYS A CA 1
ATOM 804 C C . LYS A 1 95 ? -3.673 -12.711 -0.402 1.00 95.25 95 LYS A C 1
ATOM 806 O O . LYS A 1 95 ? -2.713 -12.842 -1.152 1.00 95.25 95 LYS A O 1
ATOM 811 N N . ALA A 1 96 ? -4.670 -11.863 -0.660 1.00 96.06 96 ALA A N 1
ATOM 812 C CA . ALA A 1 96 ? -4.682 -11.005 -1.842 1.00 96.06 96 ALA A CA 1
ATOM 813 C C . ALA A 1 96 ? -3.503 -10.018 -1.855 1.00 96.06 96 ALA A C 1
ATOM 815 O O . ALA A 1 96 ? -2.861 -9.854 -2.895 1.00 96.06 96 ALA A O 1
ATOM 816 N N . LEU A 1 97 ? -3.185 -9.403 -0.709 1.00 97.88 97 LEU A N 1
ATOM 817 C CA . LEU A 1 97 ? -2.020 -8.531 -0.545 1.00 97.88 97 LEU A CA 1
ATOM 818 C C . LEU A 1 97 ? -0.703 -9.280 -0.785 1.00 97.88 97 LEU A C 1
ATOM 820 O O . LEU A 1 97 ? 0.147 -8.807 -1.547 1.00 97.88 97 LEU A O 1
ATOM 824 N N . TYR A 1 98 ? -0.555 -10.446 -0.159 1.00 97.56 98 TYR A N 1
ATOM 825 C CA . TYR A 1 98 ? 0.619 -11.302 -0.265 1.00 97.56 98 TYR A CA 1
ATOM 826 C C . TYR A 1 98 ? 0.846 -11.740 -1.713 1.00 97.56 98 TYR A C 1
ATOM 828 O O . TYR A 1 98 ? 1.906 -11.465 -2.276 1.00 97.56 98 TYR A O 1
ATOM 836 N N . ASP A 1 99 ? -0.153 -12.360 -2.344 1.00 97.00 99 ASP A N 1
ATOM 837 C CA . ASP A 1 99 ? -0.042 -12.889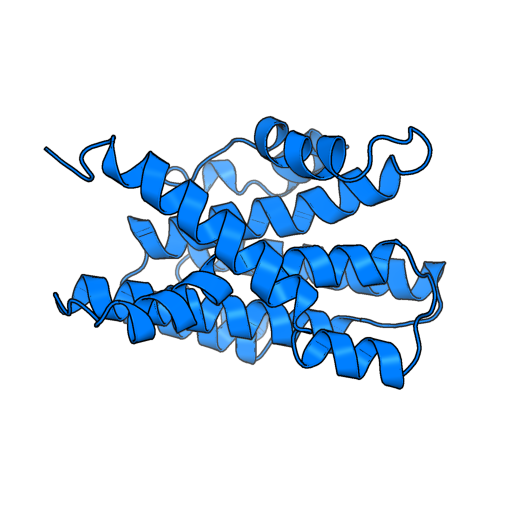 -3.706 1.00 97.00 99 ASP A CA 1
ATOM 838 C C . ASP A 1 99 ? 0.261 -11.764 -4.706 1.00 97.00 99 ASP A C 1
ATOM 840 O O . ASP A 1 99 ? 1.198 -11.872 -5.495 1.00 97.00 99 ASP A O 1
ATOM 844 N N . THR A 1 100 ? -0.466 -10.643 -4.619 1.00 97.94 100 THR A N 1
ATOM 845 C CA . THR A 1 100 ? -0.287 -9.495 -5.524 1.00 97.94 100 THR A CA 1
ATOM 846 C C . THR A 1 100 ? 1.109 -8.884 -5.401 1.00 97.94 100 THR A C 1
ATOM 848 O O . THR A 1 100 ? 1.750 -8.585 -6.409 1.00 97.94 100 THR A O 1
ATOM 851 N N . THR A 1 101 ? 1.607 -8.707 -4.175 1.00 98.44 101 THR A N 1
ATOM 852 C CA . THR A 1 101 ? 2.918 -8.086 -3.932 1.00 98.44 101 THR A CA 1
ATOM 853 C C . THR A 1 101 ? 4.062 -9.011 -4.352 1.00 98.44 101 THR A C 1
ATOM 855 O O . THR A 1 101 ? 5.038 -8.551 -4.948 1.00 98.44 101 THR A O 1
ATOM 858 N N . ASN A 1 102 ? 3.947 -10.319 -4.094 1.00 98.31 102 ASN A N 1
ATOM 859 C CA . ASN A 1 102 ? 4.948 -11.297 -4.526 1.00 98.31 102 ASN A CA 1
ATOM 860 C C . ASN A 1 102 ? 4.959 -11.462 -6.055 1.00 98.31 102 ASN A C 1
ATOM 862 O O . ASN A 1 102 ? 6.037 -11.521 -6.649 1.00 98.31 102 ASN A O 1
ATOM 866 N N . GLU A 1 103 ? 3.791 -11.475 -6.710 1.00 97.88 103 GLU A N 1
ATOM 867 C CA . GLU A 1 103 ? 3.694 -11.490 -8.176 1.00 97.88 103 GLU A CA 1
ATOM 868 C C . GLU A 1 103 ? 4.352 -10.243 -8.780 1.00 97.88 103 GLU A C 1
ATOM 870 O O . GLU A 1 103 ? 5.165 -10.357 -9.701 1.00 97.88 103 GLU A O 1
ATOM 875 N N . PHE A 1 104 ? 4.055 -9.058 -8.237 1.00 98.38 104 PHE A N 1
ATOM 876 C CA . PHE A 1 104 ? 4.677 -7.809 -8.672 1.00 98.38 104 PHE A CA 1
ATOM 877 C C . PHE A 1 104 ? 6.203 -7.875 -8.533 1.00 98.38 104 PHE A C 1
ATOM 879 O O . PHE A 1 104 ? 6.922 -7.607 -9.495 1.00 98.38 104 PHE A O 1
ATOM 886 N N . ALA A 1 105 ? 6.709 -8.300 -7.370 1.00 98.44 105 ALA A N 1
ATOM 887 C CA . ALA A 1 105 ? 8.144 -8.392 -7.123 1.00 98.44 105 ALA A CA 1
ATOM 888 C C . ALA A 1 105 ? 8.846 -9.367 -8.081 1.00 98.44 105 ALA A C 1
ATOM 890 O O . ALA A 1 105 ? 9.911 -9.049 -8.617 1.00 98.44 105 ALA A O 1
ATOM 891 N N . LEU A 1 106 ? 8.231 -10.524 -8.348 1.00 98.25 106 LEU A N 1
ATOM 892 C CA . LEU A 1 106 ? 8.732 -11.490 -9.323 1.00 98.25 106 LEU A CA 1
ATOM 893 C C . LEU A 1 106 ? 8.787 -10.884 -10.731 1.00 98.25 106 LEU A C 1
ATOM 895 O O . LEU A 1 106 ? 9.783 -11.043 -11.436 1.00 98.25 106 LEU A O 1
ATOM 899 N N . ARG A 1 107 ? 7.745 -10.158 -11.142 1.00 96.44 107 ARG A N 1
ATOM 900 C CA . ARG A 1 107 ? 7.694 -9.509 -12.458 1.00 96.44 107 ARG A CA 1
ATOM 901 C C . ARG A 1 107 ? 8.733 -8.406 -12.605 1.00 96.44 107 ARG A C 1
ATOM 903 O O . ARG A 1 107 ? 9.403 -8.362 -13.634 1.00 96.44 107 ARG A O 1
ATOM 910 N N . THR A 1 108 ? 8.913 -7.562 -11.589 1.00 96.94 108 THR A N 1
ATOM 911 C CA . THR A 1 108 ? 9.992 -6.563 -11.561 1.00 96.94 108 THR A CA 1
ATOM 912 C C . THR A 1 108 ? 11.356 -7.236 -11.666 1.00 96.94 108 THR A C 1
ATOM 914 O O . THR A 1 108 ? 12.196 -6.782 -12.438 1.00 96.94 108 THR A O 1
ATOM 917 N N . TYR A 1 109 ? 11.567 -8.351 -10.963 1.00 97.81 109 TYR A N 1
ATOM 918 C CA . TYR A 1 109 ? 12.822 -9.091 -11.045 1.00 97.81 109 TYR A CA 1
ATOM 919 C C . TYR A 1 109 ? 13.074 -9.653 -12.447 1.00 97.81 109 TYR A C 1
ATOM 921 O O . TYR A 1 109 ? 14.171 -9.501 -12.975 1.00 97.81 109 TYR A O 1
ATOM 929 N N . ILE A 1 110 ? 12.058 -10.234 -13.085 1.00 97.69 110 ILE A N 1
ATOM 930 C CA . ILE A 1 110 ? 12.171 -10.760 -14.452 1.00 97.69 110 ILE A CA 1
ATOM 931 C C . ILE A 1 110 ? 12.428 -9.636 -15.469 1.00 97.69 110 ILE A C 1
ATOM 933 O O . ILE A 1 110 ? 13.266 -9.805 -16.352 1.00 97.69 110 ILE A O 1
ATOM 937 N N . LYS A 1 111 ? 11.719 -8.502 -15.365 1.00 96.38 111 LYS A N 1
ATOM 938 C CA . LYS A 1 111 ? 11.795 -7.395 -16.340 1.00 96.38 111 LYS A CA 1
ATOM 939 C C . LYS A 1 111 ? 13.061 -6.548 -16.166 1.00 96.38 111 LYS A C 1
ATOM 941 O O . LYS A 1 111 ? 13.691 -6.189 -17.155 1.00 96.38 111 LYS A O 1
ATOM 946 N N . HIS A 1 112 ? 13.438 -6.259 -14.920 1.00 96.50 112 HIS A N 1
ATOM 947 C CA . HIS A 1 112 ? 14.446 -5.246 -14.577 1.00 96.50 112 HIS A CA 1
ATOM 948 C C . HIS A 1 112 ? 15.646 -5.798 -13.794 1.00 96.50 112 HIS A C 1
ATOM 950 O O . HIS A 1 112 ? 16.573 -5.054 -13.483 1.00 96.50 112 HIS A O 1
ATOM 956 N N . GLY A 1 113 ? 15.652 -7.087 -13.442 1.00 96.62 113 GLY A N 1
ATOM 957 C CA . GLY A 1 113 ? 16.750 -7.728 -12.707 1.00 96.62 113 GLY A CA 1
ATOM 958 C C . GLY A 1 113 ? 16.825 -7.373 -11.218 1.00 96.62 113 GLY A C 1
ATOM 959 O O . GLY A 1 113 ? 17.787 -7.751 -10.550 1.00 96.62 113 GLY A O 1
ATOM 960 N N . TRP A 1 114 ? 15.827 -6.665 -10.677 1.00 97.50 114 TRP A N 1
ATOM 961 C CA . TRP A 1 114 ? 15.789 -6.233 -9.279 1.00 97.50 114 TRP A CA 1
ATOM 962 C C . TRP A 1 114 ? 14.600 -6.829 -8.532 1.00 97.50 114 TRP A C 1
ATOM 964 O O . TRP A 1 114 ? 13.473 -6.740 -9.005 1.00 97.50 114 TRP A O 1
ATOM 974 N N . ASN A 1 115 ? 14.832 -7.395 -7.346 1.00 97.69 115 ASN A N 1
ATOM 975 C CA . ASN A 1 115 ? 13.756 -7.874 -6.479 1.00 97.69 115 ASN A CA 1
ATOM 976 C C . ASN A 1 115 ? 13.364 -6.776 -5.466 1.00 97.69 115 ASN A C 1
ATOM 978 O O . ASN A 1 115 ? 14.132 -6.515 -4.538 1.00 97.69 115 ASN A O 1
ATOM 982 N N . PRO A 1 116 ? 12.188 -6.134 -5.609 1.00 97.88 116 PRO A N 1
ATOM 983 C CA . PRO A 1 116 ? 11.764 -5.045 -4.733 1.00 97.88 116 PRO A CA 1
ATOM 984 C C . PRO A 1 116 ? 11.084 -5.515 -3.440 1.00 97.88 116 PRO A C 1
ATOM 986 O O . PRO A 1 116 ? 10.693 -4.673 -2.634 1.00 97.88 116 PRO A O 1
ATOM 989 N N . LEU A 1 117 ? 10.908 -6.827 -3.232 1.00 98.31 117 LEU A N 1
ATOM 990 C CA . LEU A 1 117 ? 10.007 -7.375 -2.213 1.00 98.31 117 LEU A CA 1
ATOM 991 C C . LEU A 1 117 ? 10.240 -6.784 -0.817 1.00 98.31 117 LEU A C 1
ATOM 993 O O . LEU A 1 117 ? 9.290 -6.376 -0.159 1.00 98.31 117 LEU A O 1
ATOM 997 N N . THR A 1 118 ? 11.496 -6.658 -0.383 1.00 98.00 118 THR A N 1
ATOM 998 C CA . THR A 1 118 ? 11.825 -6.077 0.927 1.00 98.00 118 THR A CA 1
ATOM 999 C C . THR A 1 118 ? 11.339 -4.631 1.073 1.00 98.00 118 THR A C 1
ATOM 1001 O O . THR A 1 118 ? 10.763 -4.290 2.105 1.00 98.00 118 THR A O 1
ATOM 1004 N N . SER A 1 119 ? 11.531 -3.786 0.057 1.00 98.38 119 SER A N 1
ATOM 1005 C CA . SER A 1 119 ? 11.050 -2.396 0.059 1.00 98.38 119 SER A CA 1
ATOM 1006 C C . SER A 1 119 ? 9.523 -2.330 0.049 1.00 98.38 119 SER A C 1
ATOM 1008 O O . SER A 1 119 ? 8.928 -1.544 0.788 1.00 98.38 119 SER A O 1
ATOM 1010 N N . LEU A 1 120 ? 8.873 -3.207 -0.724 1.00 98.62 120 LEU A N 1
ATOM 1011 C CA . LEU A 1 120 ? 7.412 -3.277 -0.779 1.00 98.62 120 LEU A CA 1
ATOM 1012 C C . LEU A 1 120 ? 6.823 -3.660 0.581 1.00 98.62 120 LEU A C 1
ATOM 1014 O O . LEU A 1 120 ? 5.964 -2.939 1.083 1.00 98.62 120 LEU A O 1
ATOM 1018 N N . ILE A 1 121 ? 7.336 -4.715 1.223 1.00 98.50 121 ILE A N 1
ATOM 1019 C CA . ILE A 1 121 ? 6.898 -5.139 2.564 1.00 98.50 121 ILE A CA 1
ATOM 1020 C C . ILE A 1 121 ? 7.055 -3.995 3.568 1.00 98.50 121 ILE A C 1
ATOM 1022 O O . ILE A 1 121 ? 6.107 -3.676 4.280 1.00 98.50 121 ILE A O 1
ATOM 1026 N N . LYS A 1 122 ? 8.216 -3.324 3.595 1.00 98.25 122 LYS A N 1
ATOM 1027 C CA . LYS A 1 122 ? 8.438 -2.166 4.479 1.00 98.25 122 LYS A CA 1
ATOM 1028 C C . LYS A 1 122 ? 7.407 -1.060 4.251 1.00 98.25 122 LYS A C 1
ATOM 1030 O O . LYS A 1 122 ? 6.892 -0.502 5.217 1.00 98.25 122 LYS A O 1
ATOM 1035 N N . SER A 1 123 ? 7.105 -0.736 2.992 1.00 98.31 123 SER A N 1
ATOM 1036 C CA . SER A 1 123 ? 6.139 0.317 2.657 1.00 98.31 123 SER A CA 1
ATOM 1037 C C . SER A 1 123 ? 4.709 -0.033 3.084 1.00 98.31 123 SER A C 1
ATOM 1039 O O . SER A 1 123 ? 4.019 0.832 3.628 1.00 98.31 123 SER A O 1
ATOM 1041 N N . TRP A 1 124 ? 4.303 -1.299 2.923 1.00 98.62 124 TRP A N 1
ATOM 1042 C CA . TRP A 1 124 ? 3.027 -1.813 3.417 1.00 98.62 124 TRP A CA 1
ATOM 1043 C C . TRP A 1 124 ? 2.962 -1.774 4.938 1.00 98.62 124 TRP A C 1
ATOM 1045 O O . TRP A 1 124 ? 2.040 -1.179 5.478 1.00 98.62 124 TRP A O 1
ATOM 1055 N N . VAL A 1 125 ? 3.963 -2.310 5.641 1.00 98.56 125 VAL A N 1
ATOM 1056 C CA . VAL A 1 125 ? 4.025 -2.257 7.113 1.00 98.56 125 VAL A CA 1
ATOM 1057 C C . VAL A 1 125 ? 3.878 -0.823 7.619 1.00 98.56 125 VAL A C 1
ATOM 1059 O O . VAL A 1 125 ? 3.073 -0.568 8.509 1.00 98.56 125 VAL A O 1
ATOM 1062 N N . ARG A 1 126 ? 4.589 0.127 7.000 1.00 98.50 126 ARG A N 1
ATOM 1063 C CA . ARG A 1 126 ? 4.504 1.551 7.343 1.00 98.50 126 ARG A CA 1
ATOM 1064 C C . ARG A 1 126 ? 3.092 2.119 7.162 1.00 98.50 126 ARG A C 1
ATOM 1066 O O . ARG A 1 126 ? 2.667 2.932 7.976 1.00 98.50 126 ARG A O 1
ATOM 1073 N N . LEU A 1 127 ? 2.386 1.709 6.107 1.00 98.69 127 LEU A N 1
ATOM 1074 C CA . LEU A 1 127 ? 1.001 2.110 5.863 1.00 98.69 127 LEU A CA 1
ATOM 1075 C C . LEU A 1 127 ? 0.052 1.513 6.913 1.00 98.69 127 LEU A C 1
ATOM 1077 O O . LEU A 1 127 ? -0.732 2.247 7.506 1.00 98.69 127 LEU A O 1
ATOM 1081 N N . LEU A 1 128 ? 0.156 0.210 7.187 1.00 98.38 128 LEU A N 1
ATOM 1082 C CA . LEU A 1 128 ? -0.701 -0.455 8.172 1.00 98.38 128 LEU A CA 1
ATOM 1083 C C . LEU A 1 128 ? -0.477 0.072 9.594 1.00 98.38 128 LEU A C 1
ATOM 1085 O O . LEU A 1 128 ? -1.439 0.217 10.340 1.00 98.38 128 LEU A O 1
ATOM 1089 N N . ASP A 1 129 ? 0.761 0.404 9.968 1.00 98.50 129 ASP A N 1
ATOM 1090 C CA . ASP A 1 129 ? 1.041 1.044 11.257 1.00 98.50 129 ASP A CA 1
ATOM 1091 C C . ASP A 1 129 ? 0.344 2.414 11.367 1.00 98.50 129 ASP A C 1
ATOM 1093 O O . ASP A 1 129 ? -0.174 2.751 12.434 1.00 98.50 129 ASP A O 1
ATOM 1097 N N . ALA A 1 130 ? 0.272 3.177 10.268 1.00 98.44 130 ALA A N 1
ATOM 1098 C CA . ALA A 1 130 ? -0.435 4.456 10.233 1.00 98.44 130 ALA A CA 1
ATOM 1099 C C . ALA A 1 130 ? -1.960 4.284 10.326 1.00 98.44 130 ALA A C 1
ATOM 1101 O O . ALA A 1 130 ? -2.600 4.997 11.102 1.00 98.44 130 ALA A O 1
ATOM 1102 N N . PHE A 1 131 ? -2.538 3.311 9.615 1.00 98.19 131 PHE A N 1
ATOM 1103 C CA . PHE A 1 131 ? -3.958 2.968 9.760 1.00 98.19 131 PHE A CA 1
ATOM 1104 C C . PHE A 1 131 ? -4.289 2.487 11.176 1.00 98.19 131 PHE A C 1
ATOM 1106 O O . PHE A 1 131 ? -5.274 2.916 11.774 1.00 98.19 131 PHE A O 1
ATOM 1113 N N . LEU A 1 132 ? -3.436 1.647 11.771 1.00 97.81 132 LEU A N 1
ATOM 1114 C CA . LEU A 1 132 ? -3.626 1.169 13.140 1.00 97.81 132 LEU A CA 1
ATOM 1115 C C . LEU A 1 132 ? -3.590 2.321 14.152 1.00 97.81 132 LEU A C 1
ATOM 1117 O O . LEU A 1 132 ? -4.319 2.296 15.145 1.00 97.81 132 LEU A O 1
ATOM 1121 N N . GLN A 1 133 ? -2.738 3.323 13.928 1.00 97.69 133 GLN A N 1
ATOM 1122 C CA . GLN A 1 133 ? -2.674 4.511 14.773 1.00 97.69 133 GLN A CA 1
ATOM 1123 C C . GLN A 1 133 ? -3.964 5.344 14.692 1.00 97.69 133 GLN A C 1
ATOM 1125 O O . GLN A 1 133 ? -4.461 5.783 15.731 1.00 97.69 133 GLN A O 1
ATOM 1130 N N . GLU A 1 134 ? -4.536 5.509 13.497 1.00 96.19 134 GLU A N 1
ATOM 1131 C CA . GLU A 1 134 ? -5.831 6.176 13.299 1.00 96.19 134 GLU A CA 1
ATOM 1132 C C . GLU A 1 134 ? -6.974 5.409 13.967 1.00 96.19 134 GLU A C 1
ATOM 1134 O O . GLU A 1 134 ? -7.734 5.999 14.740 1.00 96.19 134 GLU A O 1
ATOM 1139 N N . ALA A 1 135 ? -7.026 4.087 13.790 1.00 95.25 135 ALA A N 1
ATOM 1140 C CA . ALA A 1 135 ? -8.005 3.234 14.456 1.00 95.25 135 ALA A CA 1
ATOM 1141 C C . ALA A 1 135 ? -7.901 3.336 15.990 1.00 95.25 135 ALA A C 1
ATOM 1143 O O . ALA A 1 135 ? -8.913 3.447 16.683 1.00 95.25 135 ALA A O 1
ATOM 1144 N N . LYS A 1 136 ? -6.681 3.366 16.549 1.00 95.25 136 LYS A N 1
ATOM 1145 C CA . LYS A 1 136 ? -6.455 3.552 17.996 1.00 95.25 136 LYS A CA 1
ATOM 1146 C C . LYS A 1 136 ? -6.926 4.916 18.490 1.00 95.25 136 LYS A C 1
ATOM 1148 O O . LYS A 1 136 ? -7.525 4.993 19.566 1.00 95.25 136 LYS A O 1
ATOM 1153 N N . TRP A 1 137 ? -6.662 5.988 17.742 1.00 95.38 137 TRP A N 1
ATOM 1154 C CA . TRP A 1 137 ? -7.170 7.316 18.086 1.00 95.38 137 TRP A CA 1
ATOM 1155 C C . TRP A 1 137 ? -8.696 7.330 18.099 1.00 95.38 137 TRP A C 1
ATOM 1157 O O . TRP A 1 137 ? -9.290 7.737 19.097 1.00 95.38 137 TRP A O 1
ATOM 1167 N N . PHE A 1 138 ? -9.319 6.782 17.056 1.00 91.62 138 PHE A N 1
ATOM 1168 C CA . PHE A 1 138 ? -10.768 6.673 16.952 1.00 91.62 138 PHE A CA 1
ATOM 1169 C C . PHE A 1 138 ? -11.376 5.850 18.100 1.00 91.62 138 PHE A C 1
ATOM 1171 O O . PHE A 1 138 ? -12.234 6.346 18.829 1.00 91.62 138 PHE A O 1
ATOM 1178 N N . GLY A 1 139 ? -10.882 4.631 18.331 1.00 90.50 139 GLY A N 1
ATOM 1179 C CA . GLY A 1 139 ? -11.413 3.718 19.349 1.00 90.50 139 GLY A CA 1
ATOM 1180 C C . GLY A 1 139 ? -11.228 4.196 20.793 1.00 90.50 139 GLY A C 1
ATOM 1181 O O . GLY A 1 139 ? -12.010 3.826 21.666 1.00 90.50 139 GLY A O 1
ATOM 1182 N N . SER A 1 140 ? -10.224 5.038 21.060 1.00 92.75 140 SER A N 1
ATOM 1183 C CA . SER A 1 140 ? -10.004 5.645 22.383 1.00 92.75 140 SER A CA 1
ATOM 1184 C C . SER A 1 140 ? -10.686 7.007 22.565 1.00 92.75 140 SER A C 1
ATOM 1186 O O . SER A 1 140 ? -10.636 7.568 23.660 1.00 92.75 140 SER A O 1
ATOM 1188 N N . GLY A 1 141 ? -11.302 7.559 21.512 1.00 91.94 141 GLY A N 1
ATOM 1189 C CA . GLY A 1 141 ? -11.820 8.930 21.503 1.00 91.94 141 GLY A CA 1
ATOM 1190 C C . GLY A 1 141 ? -10.723 9.999 21.596 1.00 91.94 141 GLY A C 1
ATOM 1191 O O . GLY A 1 141 ? -11.000 11.141 21.968 1.00 91.94 141 GLY A O 1
ATOM 1192 N N . HIS A 1 142 ? -9.470 9.642 21.302 1.00 93.19 142 HIS A N 1
ATOM 1193 C CA . HIS A 1 142 ? -8.354 10.575 21.324 1.00 93.19 142 HIS A CA 1
ATOM 1194 C C . HIS A 1 142 ? -8.395 11.483 20.095 1.00 93.19 142 HIS A C 1
ATOM 1196 O O . HIS A 1 142 ? -8.382 11.015 18.959 1.00 93.19 142 HIS A O 1
ATOM 1202 N N . VAL A 1 143 ? -8.376 12.793 20.331 1.00 94.50 143 VAL A N 1
ATOM 1203 C CA . VAL A 1 143 ? -8.260 13.799 19.273 1.00 94.50 143 VAL A CA 1
ATOM 1204 C C . VAL A 1 143 ? -6.811 14.296 19.240 1.00 94.50 143 VAL A C 1
ATOM 1206 O O . VAL A 1 143 ? -6.424 15.062 20.131 1.00 94.50 143 VAL A O 1
ATOM 1209 N N . PRO A 1 144 ? -5.996 13.867 18.259 1.00 94.69 144 PRO A N 1
ATOM 1210 C CA . PRO A 1 144 ? -4.603 14.290 18.158 1.00 94.69 144 PRO A CA 1
ATOM 1211 C C . PRO A 1 144 ? -4.491 15.782 17.831 1.00 94.69 144 PRO A C 1
ATOM 1213 O O . PRO A 1 144 ? -5.393 16.400 17.257 1.00 94.69 144 PRO A O 1
ATOM 1216 N N . LYS A 1 145 ? -3.339 16.379 18.150 1.00 96.31 145 LYS A N 1
ATOM 1217 C CA . LYS A 1 145 ? -3.019 17.732 17.665 1.00 96.31 145 LYS A CA 1
ATOM 1218 C C . LYS A 1 145 ? -2.839 17.708 16.147 1.00 96.31 145 LYS A C 1
ATOM 1220 O O . LYS A 1 145 ? -2.378 16.712 15.603 1.00 96.31 145 LYS A O 1
ATOM 1225 N N . SER A 1 146 ? -3.100 18.826 15.471 1.00 93.62 146 SER A N 1
ATOM 1226 C CA . SER A 1 146 ? -2.995 18.926 14.005 1.00 93.62 146 SER A CA 1
ATOM 1227 C C . SER A 1 146 ? -1.648 18.450 13.447 1.00 93.62 146 SER A C 1
ATOM 1229 O O . SER A 1 146 ? -1.620 17.722 12.463 1.00 93.62 146 SER A O 1
ATOM 1231 N N . GLU A 1 147 ? -0.530 18.806 14.085 1.00 95.44 147 GLU A N 1
ATOM 1232 C CA . GLU A 1 147 ? 0.805 18.354 13.665 1.00 95.44 147 GLU A CA 1
ATOM 1233 C C . GLU A 1 147 ? 1.031 16.850 13.869 1.00 95.44 147 GLU A C 1
ATOM 1235 O O . GLU A 1 147 ? 1.732 16.215 13.085 1.00 95.44 147 GLU A O 1
ATOM 1240 N N . GLU A 1 148 ? 0.474 16.284 14.939 1.00 96.31 148 GLU A N 1
ATOM 1241 C CA . GLU A 1 148 ? 0.572 14.856 15.249 1.00 96.31 148 GLU A CA 1
ATOM 1242 C C . GLU A 1 148 ? -0.283 14.039 14.282 1.00 96.31 148 GLU A C 1
ATOM 1244 O O . GLU A 1 148 ? 0.217 13.092 13.676 1.00 96.31 148 GLU A O 1
ATOM 1249 N N . TYR A 1 149 ? -1.526 14.479 14.070 1.00 96.50 149 TYR A N 1
ATOM 1250 C CA . TYR A 1 149 ? -2.418 13.956 13.046 1.00 96.50 149 TYR A CA 1
ATOM 1251 C C . TYR A 1 149 ? -1.730 13.970 11.689 1.00 96.50 149 TYR A C 1
ATOM 1253 O O . TYR A 1 149 ? -1.565 12.916 11.091 1.00 96.50 149 TYR A O 1
ATOM 1261 N N . LEU A 1 150 ? -1.256 15.133 11.230 1.00 96.12 150 LEU A N 1
ATOM 1262 C CA . LEU A 1 150 ? -0.731 15.284 9.876 1.00 96.12 150 LEU A CA 1
ATOM 1263 C C . LEU A 1 150 ? 0.482 14.380 9.618 1.00 96.12 150 LEU A C 1
ATOM 1265 O O . LEU A 1 150 ? 0.598 13.812 8.536 1.00 96.12 150 LEU A O 1
ATOM 1269 N N . LYS A 1 151 ? 1.358 14.185 10.613 1.00 96.38 151 LYS A N 1
ATOM 1270 C CA . LYS A 1 151 ? 2.496 13.255 10.500 1.00 96.38 151 LYS A CA 1
ATOM 1271 C C . LYS A 1 151 ? 2.054 11.823 10.198 1.00 96.38 151 LYS A C 1
ATOM 1273 O O . LYS A 1 151 ? 2.706 11.160 9.396 1.00 96.38 151 LYS A O 1
ATOM 1278 N N . ASN A 1 152 ? 0.974 11.360 10.824 1.00 97.88 152 ASN A N 1
ATOM 1279 C CA . ASN A 1 152 ? 0.404 10.043 10.547 1.00 97.88 152 ASN A CA 1
ATOM 1280 C C . ASN A 1 152 ? -0.420 10.046 9.254 1.00 97.88 152 ASN A C 1
ATOM 1282 O O . ASN A 1 152 ? -0.245 9.179 8.404 1.00 97.88 152 ASN A O 1
ATOM 1286 N N . ALA A 1 153 ? -1.249 11.072 9.080 1.00 96.31 153 ALA A N 1
ATOM 1287 C CA . ALA A 1 153 ? -2.216 11.209 8.004 1.00 96.31 153 ALA A CA 1
ATOM 1288 C C . ALA A 1 153 ? -1.558 11.262 6.618 1.00 96.31 153 ALA A C 1
ATOM 1290 O O . ALA A 1 153 ? -2.122 10.773 5.643 1.00 96.31 153 ALA A O 1
ATOM 1291 N N . ILE A 1 154 ? -0.349 11.831 6.519 1.00 97.00 154 ILE A N 1
ATOM 1292 C CA . ILE A 1 154 ? 0.477 11.796 5.302 1.00 97.00 154 ILE A CA 1
ATOM 1293 C C . ILE A 1 154 ? 0.820 10.349 4.930 1.00 97.00 154 ILE A C 1
ATOM 1295 O O . ILE A 1 154 ? 0.735 9.978 3.761 1.00 97.00 154 ILE A O 1
ATOM 1299 N N . VAL A 1 155 ? 1.187 9.520 5.908 1.00 97.81 155 VAL A N 1
ATOM 1300 C CA . VAL A 1 155 ? 1.537 8.111 5.683 1.00 97.81 155 VAL A CA 1
ATOM 1301 C C . VAL A 1 155 ? 0.292 7.287 5.360 1.00 97.81 155 VAL A C 1
ATOM 1303 O O . VAL A 1 155 ? 0.330 6.491 4.424 1.00 97.81 155 VAL A O 1
ATOM 1306 N N . SER A 1 156 ? -0.820 7.508 6.066 1.00 97.69 156 SER A N 1
ATOM 1307 C CA . SER A 1 156 ? -2.074 6.775 5.838 1.00 97.69 156 SER A CA 1
ATOM 1308 C C . SER A 1 156 ? -2.716 7.057 4.476 1.00 97.69 156 SER A C 1
ATOM 1310 O O . SER A 1 156 ? -3.559 6.290 4.037 1.00 97.69 156 SER A O 1
ATOM 1312 N N . THR A 1 157 ? -2.272 8.076 3.724 1.00 96.81 157 THR A N 1
ATOM 1313 C CA . THR A 1 157 ? -2.699 8.233 2.316 1.00 96.81 157 THR A CA 1
ATOM 1314 C C . THR A 1 157 ? -2.293 7.065 1.411 1.00 96.81 157 THR A C 1
ATOM 1316 O O . THR A 1 157 ? -2.861 6.890 0.336 1.00 96.81 157 THR A O 1
ATOM 1319 N N . GLY A 1 158 ? -1.244 6.313 1.766 1.00 97.31 158 GLY A N 1
ATOM 1320 C CA . GLY A 1 158 ? -0.704 5.245 0.922 1.00 97.31 158 GLY A CA 1
ATOM 1321 C C . GLY A 1 158 ? 0.060 5.719 -0.324 1.00 97.31 158 GLY A C 1
ATOM 1322 O O . GLY A 1 158 ? 0.555 4.889 -1.090 1.00 97.31 158 GLY A O 1
ATOM 1323 N N . VAL A 1 159 ? 0.245 7.031 -0.525 1.00 97.06 159 VAL A N 1
ATOM 1324 C CA . VAL A 1 159 ? 0.984 7.584 -1.678 1.00 97.06 159 VAL A CA 1
ATOM 1325 C C . VAL A 1 159 ? 2.413 7.051 -1.748 1.00 97.06 159 VAL A C 1
ATOM 1327 O O . VAL A 1 159 ? 2.909 6.764 -2.838 1.00 97.06 159 VAL A O 1
ATOM 1330 N N . HIS A 1 160 ? 3.077 6.862 -0.603 1.00 97.62 160 HIS A N 1
ATOM 1331 C CA . HIS A 1 160 ? 4.426 6.291 -0.571 1.00 97.62 160 HIS A CA 1
ATOM 1332 C C . HIS A 1 160 ? 4.461 4.856 -1.100 1.00 97.62 160 HIS A C 1
ATOM 1334 O O . HIS A 1 160 ? 5.408 4.503 -1.796 1.00 97.62 160 HIS A O 1
ATOM 1340 N N . VAL A 1 161 ? 3.424 4.052 -0.843 1.00 98.31 161 VAL A N 1
ATOM 1341 C CA . VAL A 1 161 ? 3.305 2.689 -1.383 1.00 98.31 161 VAL A CA 1
ATOM 1342 C C . VAL A 1 161 ? 3.140 2.738 -2.900 1.00 98.31 161 VAL A C 1
ATOM 1344 O O . VAL A 1 161 ? 3.826 2.015 -3.621 1.00 98.31 161 VAL A O 1
ATOM 1347 N N . ILE A 1 162 ? 2.277 3.618 -3.409 1.00 97.56 162 ILE A N 1
ATOM 1348 C CA . ILE A 1 162 ? 2.016 3.732 -4.850 1.00 97.56 162 ILE A CA 1
ATOM 1349 C C . ILE A 1 162 ? 3.225 4.243 -5.616 1.00 97.56 162 ILE A C 1
ATOM 1351 O O . ILE A 1 162 ? 3.586 3.660 -6.637 1.00 97.56 162 ILE A O 1
ATOM 1355 N N . LEU A 1 163 ? 3.896 5.278 -5.114 1.00 96.69 163 LEU A N 1
ATOM 1356 C CA . LEU A 1 163 ? 5.109 5.790 -5.747 1.00 96.69 163 LEU A CA 1
ATOM 1357 C C . LEU A 1 163 ? 6.268 4.791 -5.653 1.00 96.69 163 LEU A C 1
ATOM 1359 O O . LEU A 1 163 ? 7.092 4.738 -6.564 1.00 96.69 163 LEU A O 1
ATOM 1363 N N . MET A 1 164 ? 6.299 3.944 -4.619 1.00 97.44 164 MET A N 1
ATOM 1364 C CA . MET A 1 164 ? 7.247 2.834 -4.541 1.00 97.44 164 MET A CA 1
ATOM 1365 C C . MET A 1 164 ? 6.999 1.788 -5.638 1.00 97.44 164 MET A C 1
ATOM 1367 O O . MET A 1 164 ? 7.935 1.398 -6.336 1.00 97.44 164 MET A O 1
ATOM 1371 N N . HIS A 1 165 ? 5.744 1.378 -5.850 1.00 97.94 165 HIS A N 1
ATOM 1372 C CA . HIS A 1 165 ? 5.390 0.475 -6.951 1.00 97.94 165 HIS A CA 1
ATOM 1373 C C . HIS A 1 165 ? 5.653 1.122 -8.318 1.00 97.94 165 HIS A C 1
ATOM 1375 O O . HIS A 1 165 ? 6.207 0.473 -9.201 1.00 97.94 165 HIS A O 1
ATOM 1381 N N . ALA A 1 166 ? 5.332 2.408 -8.486 1.00 96.62 166 ALA A N 1
ATOM 1382 C CA . ALA A 1 166 ? 5.610 3.145 -9.714 1.00 96.62 166 ALA A CA 1
ATOM 1383 C C . ALA A 1 166 ? 7.117 3.172 -10.029 1.00 96.62 166 ALA A C 1
ATOM 1385 O O . ALA A 1 166 ? 7.522 2.841 -11.138 1.00 96.62 166 ALA A O 1
ATOM 1386 N N . PHE A 1 167 ? 7.965 3.477 -9.043 1.00 96.88 167 PHE A N 1
ATOM 1387 C CA . PHE A 1 167 ? 9.420 3.468 -9.216 1.00 96.88 167 PHE A CA 1
ATOM 1388 C C . PHE A 1 167 ? 9.934 2.116 -9.740 1.00 96.88 167 PHE A C 1
ATOM 1390 O O . PHE A 1 167 ? 10.687 2.064 -10.714 1.00 96.88 167 PHE A O 1
ATOM 1397 N N . PHE A 1 168 ? 9.486 1.011 -9.140 1.00 98.00 168 PHE A N 1
ATOM 1398 C CA . PHE A 1 168 ? 9.939 -0.321 -9.533 1.00 98.00 168 PHE A CA 1
ATOM 1399 C C . PHE A 1 168 ? 9.339 -0.825 -10.845 1.00 98.00 168 PHE A C 1
ATOM 1401 O O . PHE A 1 168 ? 10.023 -1.539 -11.576 1.00 98.00 168 PHE A O 1
ATOM 1408 N N . VAL A 1 169 ? 8.087 -0.484 -11.166 1.00 96.81 169 VAL A N 1
ATOM 1409 C CA . VAL A 1 169 ? 7.471 -0.935 -12.423 1.00 96.81 169 VAL A CA 1
ATOM 1410 C C . VAL A 1 169 ? 8.091 -0.230 -13.630 1.00 96.81 169 VAL A C 1
ATOM 1412 O O . VAL A 1 169 ? 8.324 -0.881 -14.649 1.00 96.81 169 VAL A O 1
ATOM 1415 N N . MET A 1 170 ? 8.446 1.052 -13.482 1.00 95.50 170 MET A N 1
ATOM 1416 C CA . MET A 1 170 ? 9.131 1.829 -14.519 1.00 95.50 170 MET A CA 1
ATOM 1417 C C . MET A 1 170 ? 10.541 1.294 -14.787 1.00 95.50 170 MET A C 1
ATOM 1419 O O . MET A 1 170 ? 10.982 1.262 -15.930 1.00 95.50 170 MET A O 1
ATOM 1423 N N . GLY A 1 171 ? 11.250 0.827 -13.754 1.00 94.56 171 GLY A N 1
ATOM 1424 C CA . GLY A 1 171 ? 12.563 0.190 -13.917 1.00 94.56 171 GLY A CA 1
ATOM 1425 C C . GLY A 1 171 ? 13.732 1.147 -14.155 1.00 94.56 171 GLY A C 1
ATOM 1426 O O . GLY A 1 171 ? 14.889 0.725 -14.171 1.00 94.56 171 GLY A O 1
ATOM 1427 N N . GLU A 1 172 ? 13.461 2.439 -14.324 1.00 92.62 172 GLU A N 1
ATOM 1428 C CA . GLU A 1 172 ? 14.472 3.430 -14.671 1.00 92.62 172 GLU A CA 1
ATOM 1429 C C . GLU A 1 172 ? 15.341 3.811 -13.464 1.00 92.62 172 GLU A C 1
ATOM 1431 O O . GLU A 1 172 ? 14.860 4.271 -12.429 1.00 92.62 172 GLU A O 1
ATOM 1436 N N . GLY A 1 173 ? 16.660 3.646 -13.602 1.00 93.62 173 GLY A N 1
ATOM 1437 C CA . GLY A 1 173 ? 17.621 4.110 -12.597 1.00 93.62 173 GLY A CA 1
ATOM 1438 C C . GLY A 1 173 ? 17.600 3.326 -11.280 1.00 93.62 173 GLY A C 1
ATOM 1439 O O . GLY A 1 173 ? 17.975 3.874 -10.237 1.00 93.62 173 GLY A O 1
ATOM 1440 N N . ILE A 1 174 ? 17.188 2.053 -11.296 1.00 96.62 174 ILE A N 1
ATOM 1441 C CA . ILE A 1 174 ? 17.227 1.195 -10.105 1.00 96.62 174 ILE A CA 1
ATOM 1442 C C . ILE A 1 174 ? 18.682 0.925 -9.698 1.00 96.62 174 ILE A C 1
ATOM 1444 O O . ILE A 1 174 ? 19.464 0.309 -10.418 1.00 96.62 174 ILE A O 1
ATOM 1448 N N . THR A 1 175 ? 19.043 1.387 -8.504 1.00 96.81 175 THR A N 1
ATOM 1449 C CA . THR A 1 175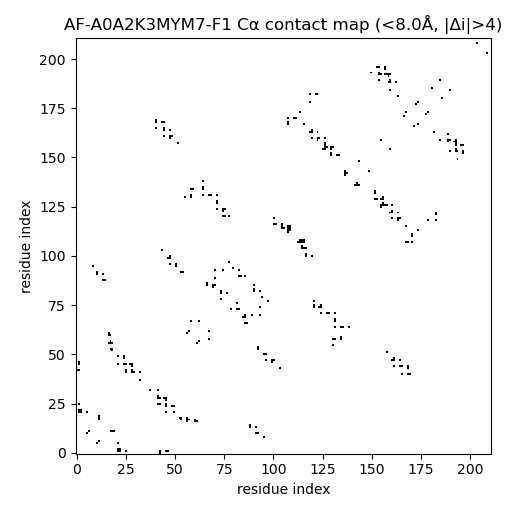 ? 20.344 1.182 -7.862 1.00 96.81 175 THR A CA 1
ATOM 1450 C C . THR A 1 175 ? 20.145 1.082 -6.352 1.00 96.81 175 THR A C 1
ATOM 1452 O O . THR A 1 175 ? 19.154 1.582 -5.823 1.00 96.81 175 THR A O 1
ATOM 1455 N N . ASN A 1 176 ? 21.127 0.546 -5.621 1.00 96.62 176 ASN A N 1
ATOM 1456 C CA . ASN A 1 176 ? 21.099 0.555 -4.150 1.00 96.62 176 ASN A CA 1
ATOM 1457 C C . ASN A 1 176 ? 20.838 1.962 -3.572 1.00 96.62 176 ASN A C 1
ATOM 1459 O O . ASN A 1 176 ? 20.100 2.110 -2.604 1.00 96.62 176 ASN A O 1
ATOM 1463 N N . LYS A 1 177 ? 21.418 3.006 -4.184 1.00 97.25 177 LYS A N 1
ATOM 1464 C CA . LYS A 1 177 ? 21.268 4.395 -3.726 1.00 97.25 177 LYS A CA 1
ATOM 1465 C C . LYS A 1 177 ? 19.855 4.933 -3.961 1.00 97.25 177 LYS A C 1
ATOM 1467 O O . LYS A 1 177 ? 19.303 5.571 -3.072 1.00 97.25 177 LYS A O 1
ATOM 1472 N N . THR A 1 178 ? 19.286 4.704 -5.143 1.00 96.69 178 THR A N 1
ATOM 1473 C CA . THR A 1 178 ? 17.934 5.181 -5.477 1.00 96.69 178 THR A CA 1
ATOM 1474 C C . THR A 1 178 ? 16.862 4.405 -4.714 1.00 96.69 178 THR A C 1
ATOM 1476 O O . THR A 1 178 ? 15.904 5.010 -4.248 1.00 96.69 178 THR A O 1
ATOM 1479 N N . VAL A 1 179 ? 17.071 3.107 -4.473 1.00 97.00 179 VAL A N 1
ATOM 1480 C CA . VAL A 1 179 ? 16.203 2.287 -3.611 1.00 97.00 179 VAL A CA 1
ATOM 1481 C C . VAL A 1 179 ? 16.257 2.747 -2.156 1.00 97.00 179 VAL A C 1
ATOM 1483 O O . VAL A 1 179 ? 15.207 2.958 -1.562 1.00 97.00 179 VAL A O 1
ATOM 1486 N N . SER A 1 180 ? 17.448 2.992 -1.596 1.00 96.50 180 SER A N 1
ATOM 1487 C CA . SER A 1 180 ? 17.573 3.543 -0.236 1.00 96.50 180 SER A CA 1
ATOM 1488 C C . SER A 1 180 ? 16.868 4.893 -0.102 1.00 96.50 180 SER A C 1
ATOM 1490 O O . SER A 1 180 ? 16.170 5.119 0.878 1.00 96.50 180 SER A O 1
ATOM 1492 N N . LEU A 1 181 ? 17.012 5.773 -1.101 1.00 95.94 181 LEU A N 1
ATOM 1493 C CA . LEU A 1 181 ? 16.328 7.065 -1.109 1.00 95.94 181 LEU A CA 1
ATOM 1494 C C . LEU A 1 181 ? 14.804 6.900 -1.081 1.00 95.94 181 LEU A C 1
ATOM 1496 O O . LEU A 1 181 ? 14.128 7.671 -0.407 1.00 95.94 181 LEU A O 1
ATOM 1500 N N . MET A 1 182 ? 14.269 5.920 -1.813 1.00 95.38 182 MET A N 1
ATOM 1501 C CA . MET A 1 182 ? 12.836 5.637 -1.824 1.00 95.38 182 MET A CA 1
ATOM 1502 C C . MET A 1 182 ? 12.335 5.004 -0.520 1.00 95.38 182 MET A C 1
ATOM 1504 O O . MET A 1 182 ? 11.277 5.410 -0.040 1.00 95.38 182 MET A O 1
ATOM 1508 N N . ASP A 1 183 ? 13.091 4.072 0.072 1.00 94.62 183 ASP A N 1
ATOM 1509 C CA . ASP A 1 183 ? 12.794 3.477 1.388 1.00 94.62 183 ASP A CA 1
ATOM 1510 C C . ASP A 1 183 ? 12.671 4.569 2.477 1.00 94.62 183 ASP A C 1
ATOM 1512 O O . ASP A 1 183 ? 11.799 4.491 3.350 1.00 94.62 183 ASP A O 1
ATOM 1516 N N . ASP A 1 184 ? 13.493 5.621 2.387 1.00 94.38 184 ASP A N 1
ATOM 1517 C CA . ASP A 1 184 ? 13.483 6.767 3.305 1.00 94.38 184 ASP A CA 1
ATOM 1518 C C . ASP A 1 184 ? 12.308 7.739 3.076 1.00 94.38 184 ASP A C 1
ATOM 1520 O O . ASP A 1 184 ? 12.103 8.649 3.879 1.00 94.38 184 ASP A O 1
ATOM 1524 N N . VAL A 1 185 ? 11.488 7.516 2.040 1.00 92.94 185 VAL A N 1
ATOM 1525 C CA . VAL A 1 185 ? 10.361 8.369 1.626 1.00 92.94 185 VAL A CA 1
ATOM 1526 C C . VAL A 1 185 ? 10.843 9.797 1.331 1.00 92.94 185 VAL A C 1
ATOM 1528 O O . VAL A 1 185 ? 10.776 10.684 2.186 1.00 92.94 185 VAL A O 1
ATOM 1531 N N . PRO A 1 186 ? 11.339 10.057 0.107 1.00 92.12 186 PRO A N 1
ATOM 1532 C CA . PRO A 1 186 ? 11.966 11.327 -0.218 1.00 92.12 186 PRO A CA 1
ATOM 1533 C C . PRO A 1 186 ? 10.957 12.474 -0.137 1.00 92.12 186 PRO A C 1
ATOM 1535 O O . PRO A 1 186 ? 9.752 12.282 -0.312 1.00 92.12 186 PRO A O 1
ATOM 1538 N N . THR A 1 187 ? 11.451 13.698 0.059 1.00 94.12 187 THR A N 1
ATOM 1539 C CA . THR A 1 187 ? 10.616 14.895 0.266 1.00 94.12 187 THR A CA 1
ATOM 1540 C C . THR A 1 187 ? 9.524 15.065 -0.790 1.00 94.12 187 THR A C 1
ATOM 1542 O O . THR A 1 187 ? 8.417 15.469 -0.454 1.00 94.12 187 THR A O 1
ATOM 1545 N N . ILE A 1 188 ? 9.798 14.712 -2.050 1.00 92.25 188 ILE A N 1
ATOM 1546 C CA . ILE A 1 188 ? 8.804 14.770 -3.129 1.00 92.25 188 ILE A CA 1
ATOM 1547 C C . ILE A 1 188 ? 7.579 13.884 -2.851 1.00 92.25 188 ILE A 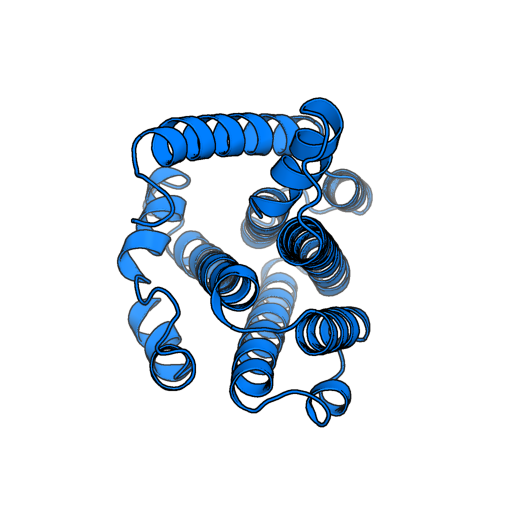C 1
ATOM 1549 O O . ILE A 1 188 ? 6.453 14.340 -3.024 1.00 92.25 188 ILE A O 1
ATOM 1553 N N . VAL A 1 189 ? 7.782 12.667 -2.336 1.00 93.44 189 VAL A N 1
ATOM 1554 C CA . VAL A 1 189 ? 6.698 11.749 -1.951 1.00 93.44 189 VAL A CA 1
ATOM 1555 C C . VAL A 1 189 ? 5.898 12.345 -0.795 1.00 93.44 189 VAL A C 1
ATOM 1557 O O . VAL A 1 189 ? 4.672 12.364 -0.846 1.00 93.44 189 VAL A O 1
ATOM 1560 N N . SER A 1 190 ? 6.586 12.893 0.211 1.00 92.50 190 SER A N 1
ATOM 1561 C CA . SER A 1 190 ? 5.945 13.528 1.369 1.00 92.50 190 SER A CA 1
ATOM 1562 C C . SER A 1 190 ? 5.102 14.752 0.980 1.00 92.50 190 SER A C 1
ATOM 1564 O O . SER A 1 190 ? 3.983 14.913 1.466 1.00 92.50 190 SER A O 1
ATOM 1566 N N . ILE A 1 191 ? 5.577 15.585 0.046 1.00 95.56 191 ILE A N 1
ATOM 1567 C CA . ILE A 1 191 ? 4.819 16.735 -0.472 1.00 95.56 191 ILE A CA 1
ATOM 1568 C C . ILE A 1 191 ? 3.563 16.268 -1.217 1.00 95.56 191 ILE A C 1
ATOM 1570 O O . ILE A 1 191 ? 2.478 16.775 -0.936 1.00 95.56 191 ILE A O 1
ATOM 1574 N N . CYS A 1 192 ? 3.683 15.296 -2.129 1.00 94.56 192 CYS A N 1
ATOM 1575 C CA . CYS A 1 192 ? 2.532 14.746 -2.853 1.00 94.56 192 CYS A CA 1
ATOM 1576 C C . CYS A 1 192 ? 1.480 14.175 -1.892 1.00 94.56 192 CYS A C 1
ATOM 1578 O O . CYS A 1 192 ? 0.297 14.481 -2.023 1.00 94.56 192 CYS A O 1
ATOM 1580 N N . ALA A 1 193 ? 1.922 13.406 -0.897 1.00 96.00 193 ALA A N 1
ATOM 1581 C CA . ALA A 1 193 ? 1.061 12.842 0.135 1.00 96.00 193 ALA A CA 1
ATOM 1582 C C . ALA A 1 193 ? 0.397 13.923 1.006 1.00 96.00 193 ALA A C 1
ATOM 1584 O O . ALA A 1 193 ? -0.781 13.817 1.329 1.00 96.00 193 ALA A O 1
ATOM 1585 N N . THR A 1 194 ? 1.117 15.002 1.333 1.00 96.31 194 THR A N 1
ATOM 1586 C CA . THR A 1 194 ? 0.563 16.146 2.076 1.00 96.31 194 THR A CA 1
ATOM 1587 C C . THR A 1 194 ? -0.536 16.845 1.282 1.00 96.31 194 THR A C 1
ATOM 1589 O O . THR A 1 194 ? -1.595 17.128 1.832 1.00 96.31 194 THR A O 1
ATOM 1592 N N . ILE A 1 195 ? -0.309 17.110 -0.009 1.00 95.75 195 ILE A N 1
ATOM 1593 C CA . ILE A 1 195 ? -1.314 17.741 -0.875 1.00 95.75 195 ILE A CA 1
ATOM 1594 C C . ILE A 1 195 ? -2.559 16.859 -0.956 1.00 95.75 195 ILE A C 1
ATOM 1596 O O . ILE A 1 195 ? -3.655 17.361 -0.726 1.00 95.75 195 ILE A O 1
ATOM 1600 N N . LEU A 1 196 ? -2.385 15.559 -1.224 1.00 94.44 196 LEU A N 1
ATOM 1601 C CA . LEU A 1 196 ? -3.503 14.620 -1.304 1.00 94.44 196 LEU A CA 1
ATOM 1602 C C . LEU A 1 196 ? -4.295 14.593 0.006 1.00 94.44 196 LEU A C 1
ATOM 1604 O O . LEU A 1 196 ? -5.497 14.824 -0.020 1.00 94.44 196 LEU A O 1
ATOM 1608 N N . ARG A 1 197 ? -3.616 14.423 1.149 1.00 96.44 197 ARG A N 1
ATOM 1609 C CA . ARG A 1 197 ? -4.260 14.413 2.468 1.00 96.44 197 ARG A CA 1
ATOM 1610 C C . ARG A 1 197 ? -5.081 15.678 2.712 1.00 96.44 197 ARG A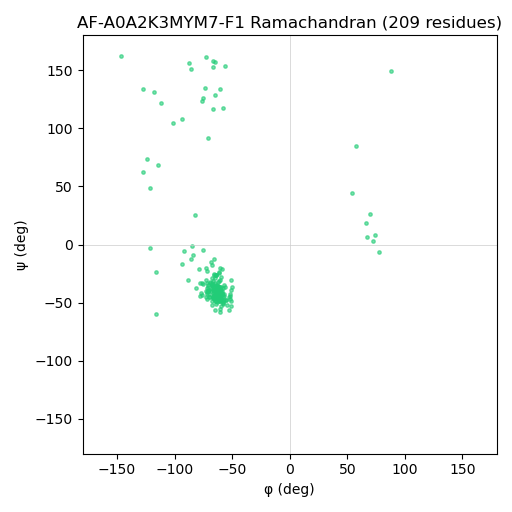 C 1
ATOM 1612 O O . ARG A 1 197 ? -6.225 15.598 3.136 1.00 96.44 197 ARG A O 1
ATOM 1619 N N . LEU A 1 198 ? -4.512 16.850 2.440 1.00 94.38 198 LEU A N 1
ATOM 1620 C CA . LEU A 1 198 ? -5.214 18.114 2.662 1.00 94.38 198 LEU A CA 1
ATOM 1621 C C . LEU A 1 198 ? -6.419 18.279 1.724 1.00 94.38 198 LEU A C 1
ATOM 1623 O O . LEU A 1 198 ? -7.446 18.797 2.154 1.00 94.38 198 LEU A O 1
ATOM 1627 N N . CYS A 1 199 ? -6.314 17.848 0.465 1.00 92.88 199 CYS A N 1
ATOM 1628 C CA . CYS A 1 199 ? -7.439 17.846 -0.470 1.00 92.88 199 CYS A CA 1
ATOM 1629 C C . CYS A 1 199 ? -8.559 16.906 -0.005 1.00 92.88 199 CYS A C 1
ATOM 1631 O O . CYS A 1 199 ? -9.709 17.339 0.078 1.00 92.88 199 CYS A O 1
ATOM 1633 N N . ASP A 1 200 ? -8.211 15.672 0.361 1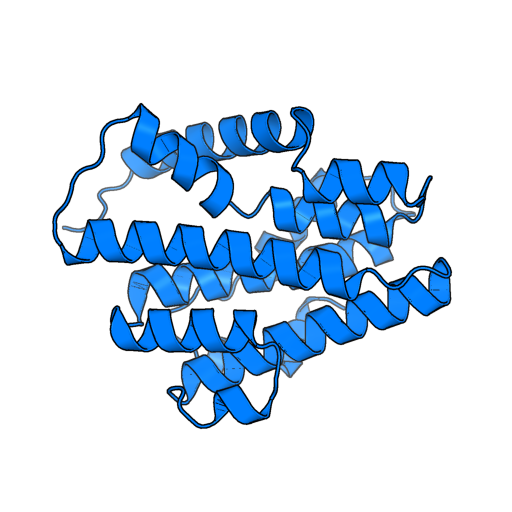.00 89.81 200 ASP A N 1
ATOM 1634 C CA . ASP A 1 200 ? -9.157 14.662 0.836 1.00 89.81 200 ASP A CA 1
ATOM 1635 C C . ASP A 1 200 ? -9.871 15.128 2.114 1.00 89.81 200 ASP A C 1
ATOM 1637 O O . ASP A 1 200 ? -11.096 15.047 2.211 1.00 89.81 200 ASP A O 1
ATOM 1641 N N . ASP A 1 201 ? -9.136 15.700 3.073 1.00 91.56 201 ASP A N 1
ATOM 1642 C CA . ASP A 1 201 ? -9.708 16.206 4.323 1.00 91.56 201 ASP A CA 1
ATOM 1643 C C . ASP A 1 201 ? -10.656 17.399 4.073 1.00 91.56 201 ASP A C 1
ATOM 1645 O O . ASP A 1 201 ? -11.730 17.485 4.675 1.00 91.56 201 ASP A O 1
ATOM 1649 N N . LEU A 1 202 ? -10.317 18.304 3.143 1.00 90.62 202 LEU A N 1
ATOM 1650 C CA . LEU A 1 202 ? -11.180 19.432 2.755 1.00 90.62 202 LEU A CA 1
ATOM 1651 C C . LEU A 1 202 ? -12.490 18.986 2.092 1.00 90.62 202 LEU A C 1
ATOM 1653 O O . LEU A 1 202 ? -13.514 19.666 2.232 1.00 90.62 202 LEU A O 1
ATOM 1657 N N . GLU A 1 203 ? -12.471 17.883 1.347 1.00 84.38 203 GLU A N 1
ATOM 1658 C CA . GLU A 1 203 ? -13.674 17.280 0.769 1.00 84.38 203 GLU A CA 1
ATOM 1659 C C . GLU A 1 203 ? -14.481 16.524 1.828 1.00 84.38 203 GLU A C 1
ATOM 1661 O O . GLU A 1 203 ? -15.696 16.716 1.924 1.00 84.38 203 GLU A O 1
ATOM 1666 N N . GLY A 1 204 ? -13.805 15.751 2.680 1.00 75.69 204 GLY A N 1
ATOM 1667 C CA . GLY A 1 204 ? -14.408 14.998 3.776 1.00 75.69 204 GLY A CA 1
ATOM 1668 C C . GLY A 1 204 ? -15.126 15.884 4.794 1.00 75.69 204 GLY A C 1
ATOM 1669 O O . GLY A 1 204 ? -16.208 15.527 5.248 1.00 75.69 204 GLY A O 1
ATOM 1670 N N . HIS A 1 205 ? -14.610 17.082 5.089 1.00 67.81 205 HIS A N 1
ATOM 1671 C CA . HIS A 1 205 ? -15.275 18.049 5.974 1.00 67.81 205 HIS A CA 1
ATOM 1672 C C . HIS A 1 205 ? -16.656 18.517 5.481 1.00 67.81 205 HIS A C 1
ATOM 1674 O O . HIS A 1 205 ? -17.445 19.026 6.279 1.00 67.81 205 HIS A O 1
ATOM 1680 N N . LYS A 1 206 ? -16.966 18.375 4.185 1.00 53.47 206 LYS A N 1
ATOM 1681 C CA . LYS A 1 206 ? -18.255 18.794 3.603 1.00 53.47 206 LYS A CA 1
ATOM 1682 C C . LYS A 1 206 ? -19.343 17.730 3.726 1.00 53.47 206 LYS A C 1
ATOM 1684 O O . LYS A 1 206 ? -20.511 18.035 3.490 1.00 53.47 206 LYS A O 1
ATOM 1689 N N . VAL A 1 207 ? -18.973 16.501 4.079 1.00 50.12 207 VAL A N 1
ATOM 1690 C CA . VAL A 1 207 ? -19.893 15.380 4.259 1.00 50.12 207 VAL A CA 1
ATOM 1691 C C . VAL A 1 207 ? -19.908 15.042 5.749 1.00 50.12 207 VAL A C 1
ATOM 1693 O O . VAL A 1 207 ? -18.850 14.759 6.308 1.00 50.12 207 VAL A O 1
ATOM 1696 N N . PRO A 1 208 ? -21.063 15.069 6.435 1.00 44.91 208 PRO A N 1
ATOM 1697 C CA . PRO A 1 208 ? -21.120 14.616 7.817 1.00 44.91 208 PRO A CA 1
ATOM 1698 C C . PRO A 1 208 ? -20.635 13.164 7.877 1.00 44.91 208 PRO A C 1
ATOM 1700 O O . PRO A 1 208 ? -21.250 12.277 7.279 1.00 44.91 208 PRO A O 1
ATOM 1703 N N . LYS A 1 209 ? -19.532 12.904 8.588 1.00 46.75 209 LYS A N 1
ATOM 1704 C CA . LYS A 1 209 ? -19.232 11.547 9.048 1.00 46.75 209 LYS A CA 1
ATOM 1705 C C . LYS A 1 209 ? -20.260 11.243 10.147 1.00 46.75 209 LYS A C 1
ATOM 1707 O O . LYS A 1 209 ? -20.017 11.561 11.305 1.00 46.75 209 LYS A O 1
ATOM 1712 N N . TYR A 1 210 ? -21.384 10.657 9.722 1.00 45.59 210 TYR A N 1
ATOM 1713 C CA . TYR A 1 210 ? -22.534 10.145 10.493 1.00 45.59 210 TYR A CA 1
ATOM 1714 C C . TYR A 1 210 ? -23.684 11.135 10.818 1.00 45.59 210 TYR A C 1
ATOM 1716 O O . TYR A 1 210 ? -23.443 12.342 10.891 1.00 45.59 210 TYR A O 1
ATOM 1724 N N . PRO A 1 211 ? -24.940 10.627 10.924 1.00 38.56 211 PRO A N 1
ATOM 1725 C CA . PRO A 1 211 ? -26.135 11.388 11.319 1.00 38.56 211 PRO A CA 1
ATOM 1726 C C . PRO A 1 211 ? -26.127 11.866 12.776 1.00 38.56 211 PRO A C 1
ATOM 1728 O O . PRO A 1 211 ? -25.445 11.233 13.613 1.00 38.56 211 PRO A O 1
#

pLDDT: mean 92.56, std 9.19, range [38.56, 98.69]

Nearest PDB structures (foldseek):
  3n0f-assembly2_B  TM=9.690E-01  e=1.233E-11  Populus tremula x Populus alba
  6a1i-assembly1_A  TM=9.585E-01  e=5.484E-11  Santalum album
  6a1e-assembly1_A  TM=9.596E-01  e=7.963E-11  Santalum album
  4gax-assembly1_A  TM=9.086E-01  e=4.823E-09  Artemisia annua
  4fjq-assembly1_A  TM=9.192E-01  e=1.066E-08  Artemisia annua

Radius of gyration: 16.9 Å; Cα contacts (8 Å, |Δi|>4): 192; chains: 1; bounding box: 47×39×47 Å

Solvent-accessible surface area (backbone atoms only — not comparable to full-atom values): 11823 Å² total; per-residue (Å²): 108,60,70,57,55,54,60,71,66,46,50,66,76,62,38,72,90,35,81,83,51,69,70,65,49,39,48,53,38,44,68,77,47,70,57,77,86,44,55,63,53,31,48,61,49,30,53,60,54,50,49,51,56,41,52,51,36,41,53,75,75,66,50,52,73,69,56,46,46,54,53,44,51,27,55,67,66,69,44,80,77,50,38,76,83,44,57,73,52,55,32,54,54,49,50,52,53,51,54,52,50,51,51,49,22,52,50,30,25,74,76,61,74,44,74,50,49,70,58,53,49,52,40,50,42,53,28,45,54,27,44,51,50,51,42,50,27,61,76,69,70,52,82,68,54,71,71,62,42,47,66,39,45,31,44,48,61,42,46,63,43,53,53,51,50,47,52,52,66,70,47,72,77,79,41,76,67,54,50,51,44,54,74,68,55,42,6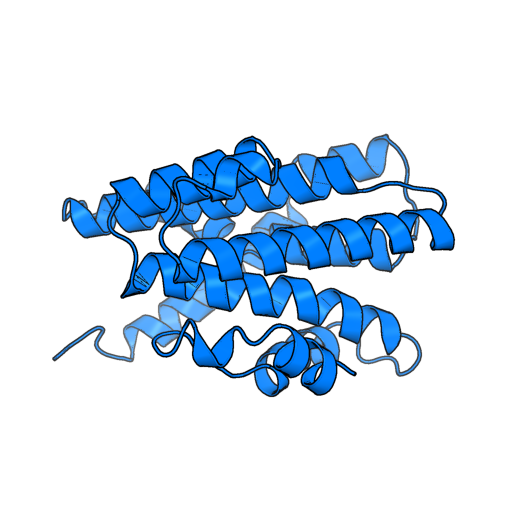9,70,51,53,50,54,18,42,54,50,40,54,52,51,51,63,55,48,74,76,46,78,91,66,136

Foldseek 3Di:
DQVVLLVVLVLCVLQVQFDPCLVVLLVVLCVVPVDPVCPVVSSLLSLVSVLLRSVLSCLVPPDDLVLLVLLLVCLVVLDLVSLPPHDPSSNSSSVSVSVSLQVLQVVLCVPQVHRCSVLLSLLVSQLSVLSSVVSVCVVVVNDDDPVVCLVSLLSVLSLLNSVSSSCSVVNPPDDPVVSVCSSVPHPVSSVVSSVVSVVVVVVVVVDPPDD

Secondary structure (DSSP, 8-state):
-HHHHHHHH-HHHH-TTS---HHHHHHHHHHH--SGGGHHHHHHHHHHHHHHHHHHHIIIII--HHHHHHHHHHHHHT-GGGGGGS-HHHHHHHHHHHHHHHHHHHHHHHHHS---HHHHHHHHHHHHHHHHHHHHHHHHT----HHHHHHHHHHHT-HHHHHHHHHHHH-TT--HHHHHHHHT--HHHHHHHHHHHHHHHHHHTTS-S--

Mean predicted aligned error: 4.18 Å

InterPro domains:
  IPR005630 Terpene synthase, metal-binding domain [PF03936] (7-206)
  IPR008949 Isoprenoid synthase domain superfamily [G3DSA:1.10.600.10] (1-209)
  IPR008949 Isoprenoid synthase domain superfamily [SSF48576] (2-206)
  IPR050148 Terpene synthase-like [PTHR31225] (2-203)